Protein AF-D6BGK3-F1 (afdb_monomer)

Sequence (205 aa):
RFFWELRVYYIFAFFIIAVYLYILFSSGVYFINVKNFEINGEFLKNLINKSLFEYKIGYLLTYVLYELMNITLKFNQYPFYYFYYFSVGLEVFLILLMIFTPMRRSIKKSNARRKKERQRAKIEAELMEQIKIKEDLERKEALKIQKHKKMEEDAIKKKADNFEKMKKNKRASRRKNKEKPSEEELQNMMGKVTLQKTVTISKED

Organism: NCBI:txid556264

Radius of gyration: 59.84 Å; Cα contacts (8 Å, |Δi|>4): 64; chains: 1; bounding box: 124×40×150 Å

InterPro domains:
  IPR045723 Protein of unknown function DUF6077 [PF19554] (10-122)

Solvent-accessible surface area (backbone atoms only — not comparable to full-atom values): 11756 Å² total; per-residue (Å²): 111,69,75,59,56,55,50,53,51,50,52,51,51,44,52,53,51,50,52,52,52,49,54,41,41,77,70,71,50,41,91,88,51,29,81,78,53,78,91,45,77,66,55,52,54,49,49,49,48,41,34,48,69,73,66,53,66,38,70,68,57,38,50,52,54,48,50,63,57,45,49,30,70,76,64,70,77,50,62,58,40,57,57,52,53,47,52,56,50,48,48,56,50,49,52,49,58,65,51,47,57,60,50,55,53,51,53,54,52,50,54,53,49,55,54,52,52,54,51,50,53,50,51,51,51,56,50,51,51,52,49,51,55,50,53,54,48,53,52,51,50,52,51,51,54,51,53,50,52,50,53,50,51,52,52,49,49,53,52,51,51,51,50,51,52,51,52,50,51,56,52,50,54,57,51,64,75,65,60,78,83,53,78,73,57,55,53,60,55,63,77,65,69,76,83,78,82,82,81,83,85,84,78,87,136

Mean predicted aligned error: 16.9 Å

pLDDT: mean 79.41, std 14.9, range [38.5, 94.06]

Structure (mmCIF, N/CA/C/O backbone):
data_AF-D6BGK3-F1
#
_entry.id   AF-D6BGK3-F1
#
loop_
_atom_site.group_PDB
_atom_site.id
_atom_site.type_symbol
_atom_site.label_atom_id
_atom_site.label_alt_id
_atom_site.label_comp_id
_atom_site.label_asym_id
_atom_site.label_entity_id
_atom_site.label_seq_id
_atom_site.pdbx_PDB_ins_code
_atom_site.Cartn_x
_atom_site.Cartn_y
_atom_site.Cartn_z
_atom_site.occupancy
_atom_site.B_iso_or_equiv
_atom_site.auth_seq_id
_atom_site.auth_comp_id
_atom_site.auth_asym_id
_atom_site.auth_atom_id
_atom_site.pdbx_PDB_model_num
ATOM 1 N N . ARG A 1 1 ? 6.315 -18.359 -0.254 1.00 53.94 1 ARG A N 1
ATOM 2 C CA . ARG A 1 1 ? 5.106 -18.726 0.517 1.00 53.94 1 ARG A CA 1
ATOM 3 C C . ARG A 1 1 ? 4.828 -17.698 1.616 1.00 53.94 1 ARG A C 1
ATOM 5 O O . ARG A 1 1 ? 3.880 -16.944 1.466 1.00 53.94 1 ARG A O 1
ATOM 12 N N . PHE A 1 2 ? 5.766 -17.508 2.550 1.00 57.91 2 PHE A N 1
ATOM 13 C CA . PHE A 1 2 ? 5.686 -16.559 3.676 1.00 57.91 2 PHE A CA 1
ATOM 14 C C . PHE A 1 2 ? 5.203 -15.129 3.337 1.00 57.91 2 PHE A C 1
ATOM 16 O O . PHE A 1 2 ? 4.315 -14.594 3.987 1.00 57.91 2 PHE A O 1
ATOM 23 N N . PHE A 1 3 ? 5.712 -14.512 2.261 1.00 59.44 3 PHE A N 1
ATOM 24 C CA . PHE A 1 3 ? 5.296 -13.155 1.855 1.00 59.44 3 PHE A CA 1
ATOM 25 C C . PHE A 1 3 ? 3.833 -13.032 1.394 1.00 59.44 3 PHE A C 1
ATOM 27 O O . PHE A 1 3 ? 3.293 -11.929 1.406 1.00 59.44 3 PHE A O 1
ATOM 34 N N . TRP A 1 4 ? 3.219 -14.117 0.918 1.00 61.66 4 TRP A N 1
ATOM 35 C CA . TRP A 1 4 ? 1.812 -14.115 0.503 1.00 61.66 4 TRP A CA 1
ATOM 36 C C . TRP A 1 4 ? 0.892 -14.278 1.710 1.00 61.66 4 TRP A C 1
ATOM 38 O O . TRP A 1 4 ? -0.079 -13.542 1.825 1.00 61.66 4 TRP A O 1
ATOM 48 N N . GLU A 1 5 ? 1.258 -15.160 2.639 1.00 72.00 5 GLU A N 1
ATOM 49 C CA . GLU A 1 5 ? 0.553 -15.353 3.911 1.00 72.00 5 GLU A CA 1
ATOM 50 C C . GLU A 1 5 ? 0.533 -14.051 4.728 1.00 72.00 5 GLU A C 1
ATOM 52 O O . GLU A 1 5 ? -0.535 -13.605 5.133 1.00 72.00 5 GLU A O 1
ATOM 57 N N . LEU A 1 6 ? 1.673 -13.353 4.842 1.00 75.81 6 LEU A N 1
ATOM 58 C CA . LEU A 1 6 ? 1.767 -12.059 5.537 1.00 75.81 6 LEU A CA 1
ATOM 59 C C . LEU A 1 6 ? 0.775 -11.008 5.005 1.00 75.81 6 LEU A C 1
ATOM 61 O O . LEU A 1 6 ? 0.194 -10.250 5.773 1.00 75.81 6 LEU A O 1
ATOM 65 N N . ARG A 1 7 ? 0.562 -10.969 3.682 1.00 77.75 7 ARG A N 1
ATOM 66 C CA . ARG A 1 7 ? -0.380 -10.027 3.057 1.00 77.75 7 ARG A CA 1
ATOM 67 C C . ARG A 1 7 ? -1.820 -10.339 3.414 1.00 77.75 7 ARG A C 1
ATOM 69 O O . ARG A 1 7 ? -2.57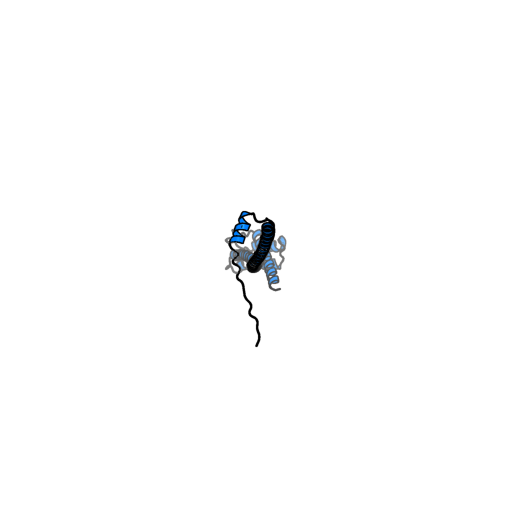8 -9.412 3.667 1.00 77.75 7 ARG A O 1
ATOM 76 N N . VAL A 1 8 ? -2.180 -11.620 3.435 1.00 83.94 8 VAL A N 1
ATOM 77 C CA . VAL A 1 8 ? -3.523 -12.049 3.831 1.00 83.94 8 VAL A CA 1
ATOM 78 C C . VAL A 1 8 ? -3.790 -11.632 5.275 1.00 83.94 8 VAL A C 1
ATOM 80 O O . VAL A 1 8 ? -4.843 -11.064 5.541 1.00 83.94 8 VAL A O 1
ATOM 83 N N . TYR A 1 9 ? -2.814 -11.792 6.175 1.00 87.62 9 TYR A N 1
ATOM 84 C CA . TYR A 1 9 ? -2.946 -11.328 7.558 1.00 87.62 9 TYR A CA 1
ATOM 85 C C . TYR A 1 9 ? -3.104 -9.807 7.667 1.00 87.62 9 TYR A C 1
ATOM 87 O O . TYR A 1 9 ? -3.956 -9.352 8.422 1.00 87.62 9 TYR A O 1
ATOM 95 N N . TYR A 1 10 ? -2.352 -9.011 6.899 1.00 86.94 10 TYR A N 1
ATOM 96 C CA . TYR A 1 10 ? -2.522 -7.550 6.900 1.00 86.94 10 TYR A CA 1
ATOM 97 C C . TYR A 1 10 ? -3.884 -7.110 6.372 1.00 86.94 10 TYR A C 1
ATOM 99 O O . TYR A 1 10 ? -4.482 -6.195 6.928 1.00 86.94 10 TYR A O 1
ATOM 107 N N . ILE A 1 11 ? -4.380 -7.761 5.318 1.00 89.00 11 ILE A N 1
ATOM 108 C CA . ILE A 1 11 ? -5.712 -7.500 4.763 1.00 89.00 11 ILE A CA 1
ATOM 109 C C . ILE A 1 11 ? -6.785 -7.868 5.789 1.00 89.00 11 ILE A C 1
ATOM 111 O O . ILE A 1 11 ? -7.703 -7.093 6.031 1.00 89.00 11 ILE A O 1
ATOM 115 N N . PHE A 1 12 ? -6.647 -9.024 6.433 1.00 90.94 12 PHE A N 1
ATOM 116 C CA . PHE A 1 12 ? -7.583 -9.474 7.454 1.00 90.94 12 PHE A CA 1
ATOM 117 C C . PHE A 1 12 ? -7.601 -8.540 8.673 1.00 90.94 12 PHE A C 1
ATOM 119 O O . PHE A 1 12 ? -8.669 -8.123 9.113 1.00 90.94 12 PHE A O 1
ATOM 126 N N . ALA A 1 13 ? -6.426 -8.141 9.169 1.00 91.31 13 ALA A N 1
ATOM 127 C CA . ALA A 1 13 ? -6.300 -7.176 10.259 1.00 91.31 13 ALA A CA 1
ATOM 128 C C . ALA A 1 13 ? -6.895 -5.810 9.887 1.00 91.31 13 ALA A C 1
ATOM 130 O O . ALA A 1 13 ? -7.603 -5.218 10.696 1.00 91.31 13 ALA A O 1
ATOM 131 N N . PHE A 1 14 ? -6.663 -5.342 8.656 1.00 93.94 14 PHE A N 1
ATOM 132 C CA . PHE A 1 14 ? -7.257 -4.111 8.139 1.00 93.94 14 PHE A CA 1
ATOM 133 C C . PHE A 1 14 ? -8.787 -4.159 8.197 1.00 93.94 14 PHE A C 1
ATOM 135 O O . PHE A 1 14 ? -9.400 -3.253 8.750 1.00 93.94 14 PHE A O 1
ATOM 142 N N . PHE A 1 15 ? -9.406 -5.244 7.720 1.00 93.56 15 PHE A N 1
ATOM 143 C CA . PHE A 1 15 ? -10.862 -5.388 7.779 1.00 93.56 15 PHE A CA 1
ATOM 144 C C . PHE A 1 15 ? -11.405 -5.455 9.208 1.00 93.56 15 PHE A C 1
ATOM 146 O O . PHE A 1 15 ? -12.436 -4.847 9.482 1.00 93.56 15 PHE A O 1
ATOM 153 N N . ILE A 1 16 ? -10.729 -6.152 10.126 1.00 92.75 16 ILE A N 1
ATOM 154 C CA . ILE A 1 16 ? -11.162 -6.201 11.532 1.00 92.75 16 ILE A CA 1
ATOM 155 C C . ILE A 1 16 ? -11.163 -4.799 12.146 1.00 92.75 16 ILE A C 1
ATOM 157 O O . ILE A 1 16 ? -12.143 -4.405 12.775 1.00 92.75 16 ILE A O 1
ATOM 161 N N . ILE A 1 17 ? -10.084 -4.040 11.949 1.00 93.31 17 ILE A N 1
ATOM 162 C CA . ILE A 1 17 ? -9.962 -2.690 12.510 1.00 93.31 17 ILE A CA 1
ATOM 163 C C . ILE A 1 17 ? -10.998 -1.756 11.881 1.00 93.31 17 ILE A C 1
ATOM 165 O O . ILE A 1 17 ? -11.657 -1.022 12.615 1.00 93.31 17 ILE A O 1
ATOM 169 N N . ALA A 1 18 ? -11.218 -1.851 10.568 1.00 93.94 18 ALA A N 1
ATOM 170 C CA . ALA A 1 18 ? -12.241 -1.080 9.864 1.00 93.94 18 ALA A CA 1
ATOM 171 C C . ALA A 1 18 ? -13.641 -1.334 10.425 1.00 93.94 18 ALA A C 1
ATOM 173 O O . ALA A 1 18 ? -14.396 -0.398 10.683 1.00 93.94 18 ALA A O 1
ATOM 174 N N . VAL A 1 19 ? -13.977 -2.603 10.673 1.00 94.06 19 VAL A N 1
ATOM 175 C CA . VAL A 1 19 ? -15.254 -2.980 11.287 1.00 94.06 19 VAL A CA 1
ATOM 176 C C . VAL A 1 19 ? -15.369 -2.404 12.697 1.00 94.06 19 VAL A C 1
ATOM 178 O O . VAL A 1 19 ? -16.407 -1.844 13.041 1.00 94.06 19 VAL A O 1
ATOM 181 N N . TYR A 1 20 ? -14.314 -2.473 13.510 1.00 92.88 20 TYR A N 1
ATOM 182 C CA . TYR A 1 20 ? -14.334 -1.891 14.855 1.00 92.88 20 TYR A CA 1
ATOM 183 C C . TYR A 1 20 ? -14.523 -0.373 14.828 1.00 92.88 20 TYR A C 1
ATOM 185 O O . TYR A 1 20 ? -15.375 0.148 15.547 1.00 92.88 20 TYR A O 1
ATOM 193 N N . LEU A 1 21 ? -13.785 0.335 13.972 1.00 93.31 21 LEU A N 1
ATOM 194 C CA . LEU A 1 21 ? -13.924 1.780 13.802 1.00 93.31 21 LEU A CA 1
ATOM 195 C C . LEU A 1 21 ? -15.323 2.158 13.309 1.00 93.31 21 LEU A C 1
ATOM 197 O O . LEU A 1 21 ? -15.906 3.120 13.806 1.00 93.31 21 LEU A O 1
ATOM 201 N N . TYR A 1 22 ? -15.898 1.377 12.396 1.00 93.56 22 TYR A N 1
ATOM 202 C CA . TYR A 1 22 ? -17.252 1.596 11.898 1.00 93.56 22 TYR A CA 1
ATOM 203 C C . TYR A 1 22 ? -18.320 1.424 12.988 1.00 93.56 22 TYR A C 1
ATOM 205 O O . TYR A 1 22 ? -19.224 2.251 13.110 1.00 93.56 22 TYR A O 1
ATOM 213 N N . ILE A 1 23 ? -18.194 0.398 13.835 1.00 92.44 23 ILE A N 1
ATOM 214 C CA . ILE A 1 23 ? -19.106 0.183 14.968 1.00 92.44 23 ILE A CA 1
ATOM 215 C C . ILE A 1 23 ? -19.000 1.336 15.973 1.00 92.44 23 ILE A C 1
ATOM 217 O O . ILE A 1 23 ? -20.022 1.827 16.462 1.00 92.44 23 ILE A O 1
ATOM 221 N N . LEU A 1 24 ? -17.782 1.800 16.264 1.00 91.25 24 LEU A N 1
ATOM 222 C CA . LEU A 1 24 ? -17.556 2.952 17.139 1.00 91.25 24 LEU A CA 1
ATOM 223 C C . LEU A 1 24 ? -18.185 4.222 16.553 1.00 91.25 24 LEU A C 1
ATOM 225 O O . LEU A 1 24 ? -18.911 4.925 17.257 1.00 91.25 24 LEU A O 1
ATOM 229 N N . PHE A 1 25 ? -18.003 4.458 15.254 1.00 91.12 25 PHE A N 1
ATOM 230 C CA . PHE A 1 25 ? -18.621 5.569 14.533 1.00 91.12 25 PHE A CA 1
ATOM 231 C C . PHE A 1 25 ? -20.155 5.524 14.601 1.00 91.12 25 PHE A C 1
ATOM 233 O O . PHE A 1 25 ? -20.786 6.509 14.978 1.00 91.12 25 PHE A O 1
ATOM 240 N N . SER A 1 26 ? -20.768 4.362 14.345 1.00 88.88 26 SER A N 1
ATOM 241 C CA . SER A 1 26 ? -22.220 4.156 14.500 1.00 88.88 26 SER A CA 1
ATOM 242 C C . SER A 1 26 ? -22.706 4.347 15.942 1.00 88.88 26 SER A C 1
ATOM 244 O O . SER A 1 26 ? -23.877 4.641 16.192 1.00 88.88 26 SER A O 1
ATOM 246 N N . SER A 1 27 ? -21.821 4.179 16.921 1.00 87.00 27 SER A N 1
ATOM 247 C CA . SER A 1 27 ? -22.121 4.383 18.340 1.00 87.00 27 SER A CA 1
ATOM 248 C C . SER A 1 27 ? -21.921 5.838 18.787 1.00 87.00 27 SER A C 1
ATOM 250 O O . SER A 1 27 ? -22.022 6.124 19.976 1.00 87.00 27 SER A O 1
ATOM 252 N N . GLY A 1 28 ? -21.671 6.759 17.847 1.00 85.44 28 GLY A N 1
ATOM 253 C CA . GLY A 1 28 ? -21.530 8.193 18.105 1.00 85.44 28 GLY A CA 1
ATOM 254 C C . GLY A 1 28 ? -20.108 8.637 18.452 1.00 85.44 28 GLY A C 1
ATOM 255 O O . GLY A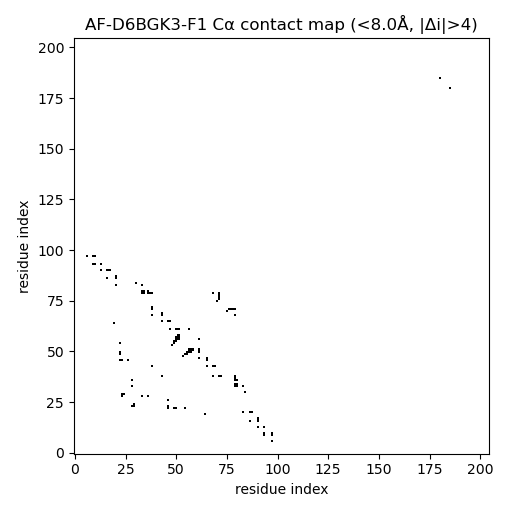 1 28 ? -19.908 9.785 18.850 1.00 85.44 28 GLY A O 1
ATOM 256 N N . VAL A 1 29 ? -19.112 7.759 18.298 1.00 87.94 29 VAL A N 1
ATOM 257 C CA . VAL A 1 29 ? -17.702 8.107 18.496 1.00 87.94 29 VAL A CA 1
ATOM 258 C C . VAL A 1 29 ? -17.140 8.674 17.198 1.00 87.94 29 VAL A C 1
ATOM 260 O O . VAL A 1 29 ? -16.850 7.949 16.249 1.00 87.94 29 VAL A O 1
ATOM 263 N N . TYR A 1 30 ? -16.951 9.990 17.170 1.00 86.50 30 TYR A N 1
ATOM 264 C CA . TYR A 1 30 ? -16.392 10.698 16.022 1.00 86.50 30 TYR A CA 1
ATOM 265 C C . TYR A 1 30 ? -14.972 11.169 16.301 1.00 86.50 30 TYR A C 1
ATOM 267 O O . TYR A 1 30 ? -14.659 11.573 17.417 1.00 86.50 30 TYR A O 1
ATOM 275 N N . PHE A 1 31 ? -14.147 11.245 15.256 1.00 84.00 31 PHE A N 1
ATOM 276 C CA . PHE A 1 31 ? -12.772 11.749 15.348 1.00 84.00 31 PHE A CA 1
ATOM 277 C C . PHE A 1 31 ? -12.676 13.133 16.020 1.00 84.00 31 PHE A C 1
ATOM 279 O O . PHE A 1 31 ? -11.741 13.392 16.765 1.00 84.00 31 PHE A O 1
ATOM 286 N N . ILE A 1 32 ? -13.662 14.007 15.799 1.00 84.38 32 ILE A N 1
ATOM 287 C CA . ILE A 1 32 ? -13.690 15.374 16.345 1.00 84.38 32 ILE A CA 1
ATOM 288 C C . ILE A 1 32 ? -14.019 15.377 17.848 1.00 84.38 32 ILE A C 1
ATOM 290 O O . ILE A 1 32 ? -13.467 16.170 18.606 1.00 84.38 32 ILE A O 1
ATOM 294 N N . ASN A 1 33 ? -14.886 14.460 18.287 1.00 83.94 33 ASN A N 1
ATOM 295 C CA . ASN A 1 33 ? -15.459 14.467 19.636 1.00 83.94 33 ASN A CA 1
ATOM 296 C C . ASN A 1 33 ? -14.848 13.404 20.562 1.00 83.94 33 ASN A C 1
ATOM 298 O O . ASN A 1 33 ? -15.102 13.430 21.762 1.00 83.94 33 ASN A O 1
ATOM 302 N N . VAL A 1 34 ? -14.015 12.496 20.040 1.00 85.62 34 VAL A N 1
ATOM 303 C CA . VAL A 1 34 ? -13.466 11.357 20.795 1.00 85.62 34 VAL A CA 1
ATOM 304 C C . VAL A 1 34 ? -12.627 11.780 22.002 1.00 85.62 34 VAL A C 1
ATOM 306 O O . VAL A 1 34 ? -12.585 11.072 23.001 1.00 85.62 34 VAL A O 1
ATOM 309 N N . LYS A 1 35 ? -11.988 12.956 21.951 1.00 84.25 35 LYS A N 1
ATOM 310 C CA . LYS A 1 35 ? -11.175 13.474 23.062 1.00 84.25 35 LYS A CA 1
ATOM 311 C C . LYS A 1 35 ? -12.003 13.769 24.316 1.00 84.25 35 LYS A C 1
ATOM 313 O O . LYS A 1 35 ? -11.496 13.603 25.419 1.00 84.25 35 LYS A O 1
ATOM 318 N N . ASN A 1 36 ? -13.254 14.181 24.129 1.00 83.00 36 ASN A N 1
ATOM 319 C CA . ASN A 1 36 ? -14.186 14.511 25.208 1.00 83.00 36 ASN A CA 1
ATOM 320 C C . ASN A 1 36 ? -15.169 13.361 25.477 1.00 83.00 36 ASN A C 1
ATOM 322 O O . ASN A 1 36 ? -16.125 13.533 26.225 1.00 83.00 36 ASN A O 1
ATOM 326 N N . PHE A 1 37 ? -14.984 12.217 24.813 1.00 82.44 37 PHE A N 1
ATOM 327 C CA . PHE A 1 37 ? -15.868 11.075 24.947 1.00 82.44 37 PHE A CA 1
ATOM 328 C C . PHE A 1 37 ? -15.455 10.241 26.157 1.00 82.44 37 PHE A C 1
ATOM 330 O O . PHE A 1 37 ? -14.358 9.677 26.191 1.00 82.44 37 PHE A O 1
ATOM 337 N N . GLU A 1 38 ? -16.353 10.135 27.128 1.00 80.31 38 GLU A N 1
ATOM 338 C CA . GLU A 1 38 ? -16.186 9.256 28.277 1.00 80.31 38 GLU A CA 1
ATOM 339 C C . GLU A 1 38 ? -16.861 7.913 28.004 1.00 80.31 38 GLU A C 1
ATOM 341 O O . GLU A 1 38 ? -18.027 7.835 27.610 1.00 80.31 38 GLU A O 1
ATOM 346 N N . ILE A 1 39 ? -16.107 6.831 28.196 1.00 82.56 39 ILE A N 1
ATOM 347 C CA . ILE A 1 39 ? -16.671 5.487 28.123 1.00 82.56 39 ILE A CA 1
ATOM 348 C C . ILE A 1 39 ? -17.490 5.264 29.390 1.00 82.56 39 ILE A C 1
ATOM 350 O O . ILE A 1 39 ? -16.965 5.337 30.494 1.00 82.56 39 ILE A O 1
ATOM 354 N N . ASN A 1 40 ? -18.760 4.906 29.214 1.00 85.19 40 ASN A N 1
ATOM 355 C CA . ASN A 1 40 ? -19.652 4.522 30.304 1.00 85.19 40 ASN A CA 1
ATOM 356 C C . ASN A 1 40 ? -20.020 3.035 30.211 1.00 85.19 40 ASN A C 1
ATOM 358 O O . ASN A 1 40 ? -20.010 2.435 29.134 1.00 85.19 40 ASN A O 1
ATOM 362 N N . GLY A 1 41 ? -20.420 2.430 31.333 1.00 84.56 41 GLY A N 1
ATOM 363 C CA . GLY A 1 41 ? -20.880 1.034 31.348 1.00 84.56 41 GLY A CA 1
ATOM 364 C C . GLY A 1 41 ? -22.096 0.786 30.443 1.00 84.56 41 GLY A C 1
ATOM 365 O O . GLY A 1 41 ? -22.222 -0.279 29.841 1.00 84.56 41 GLY A O 1
ATOM 366 N N . GLU A 1 42 ? -22.966 1.786 30.288 1.00 89.12 42 GLU A N 1
ATOM 367 C CA . GLU A 1 42 ? -24.095 1.749 29.352 1.00 89.12 42 GLU A CA 1
ATOM 368 C C . GLU A 1 42 ? -23.634 1.747 27.888 1.00 89.12 42 GLU A C 1
ATOM 370 O O . GLU A 1 42 ? -24.137 0.961 27.082 1.00 89.12 42 GLU A O 1
ATOM 375 N N . PHE A 1 43 ? -22.609 2.542 27.560 1.00 89.25 43 PHE A N 1
ATOM 376 C CA . PHE A 1 43 ? -22.000 2.537 26.231 1.00 89.25 43 PHE A CA 1
ATOM 377 C C . PHE A 1 43 ? -21.433 1.158 25.885 1.00 89.25 43 PHE A C 1
ATOM 379 O O . PHE A 1 43 ? -21.688 0.661 24.793 1.00 89.25 43 PHE A O 1
ATOM 386 N N . LEU A 1 44 ? -20.737 0.494 26.816 1.00 89.62 44 LEU A N 1
ATOM 387 C CA . LEU A 1 44 ? -20.207 -0.855 26.586 1.00 89.62 44 LEU A CA 1
ATOM 388 C C . LEU A 1 44 ? -21.307 -1.894 26.346 1.00 89.62 44 LEU A C 1
ATOM 390 O O . LEU A 1 44 ? -21.172 -2.727 25.451 1.00 89.62 44 LEU A O 1
ATOM 394 N N . LYS A 1 45 ? -22.413 -1.837 27.099 1.00 91.25 45 LYS A N 1
ATOM 395 C CA . LYS A 1 45 ? -23.571 -2.715 26.857 1.00 91.25 45 LYS A CA 1
ATOM 396 C C . LYS A 1 45 ? -24.163 -2.479 25.470 1.00 91.25 45 LYS A C 1
ATOM 398 O O . LYS A 1 45 ? -24.435 -3.438 24.750 1.00 91.25 45 LYS A O 1
ATOM 403 N N . ASN A 1 46 ? -24.318 -1.215 25.077 1.00 92.00 46 ASN A N 1
ATOM 404 C CA . ASN A 1 46 ? -24.814 -0.869 23.749 1.00 92.00 46 ASN A CA 1
ATOM 405 C C . ASN A 1 46 ? -23.846 -1.335 22.648 1.00 92.00 46 ASN A C 1
ATOM 407 O O . ASN A 1 46 ? -24.273 -1.907 21.651 1.00 92.00 46 ASN A O 1
ATOM 411 N N . LEU A 1 47 ? -22.537 -1.183 22.863 1.00 91.44 47 LEU A N 1
ATOM 412 C CA . LEU A 1 47 ? -21.495 -1.642 21.947 1.00 91.44 47 LEU A CA 1
ATOM 413 C C . LEU A 1 47 ? -21.555 -3.161 21.738 1.00 91.44 47 LEU A C 1
ATOM 415 O O . LEU A 1 47 ? -21.496 -3.620 20.598 1.00 91.44 47 LEU A O 1
ATOM 419 N N . ILE A 1 48 ? -21.715 -3.938 22.815 1.00 92.56 48 ILE A N 1
ATOM 420 C CA . ILE A 1 48 ? -21.901 -5.397 22.753 1.00 92.56 48 ILE A CA 1
ATOM 421 C C . ILE A 1 48 ? -23.173 -5.740 21.972 1.00 92.56 48 ILE A C 1
ATOM 423 O O . ILE A 1 48 ? -23.135 -6.590 21.086 1.00 92.56 48 ILE A O 1
ATOM 427 N N . ASN A 1 49 ? -24.288 -5.061 22.251 1.00 93.06 49 ASN A N 1
ATOM 428 C CA . ASN A 1 49 ? -25.550 -5.328 21.564 1.00 93.06 49 ASN A CA 1
ATOM 429 C C . ASN A 1 49 ? -25.450 -5.035 20.062 1.00 93.06 49 ASN A C 1
ATOM 431 O O . ASN A 1 49 ? -25.822 -5.876 19.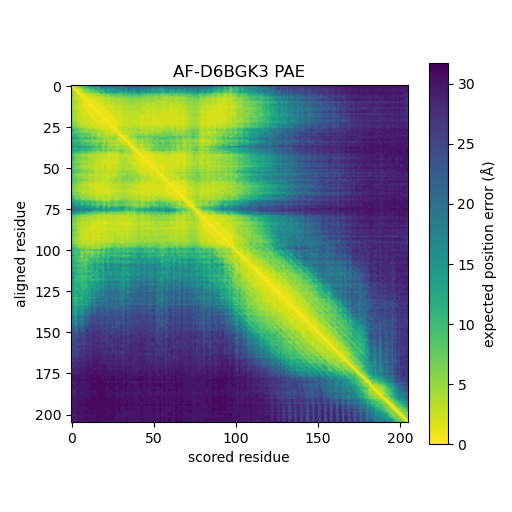243 1.00 93.06 49 ASN A O 1
ATOM 435 N N . LYS A 1 50 ? -24.891 -3.879 19.690 1.00 92.44 50 LYS A N 1
ATOM 436 C CA . LYS A 1 50 ? -24.670 -3.525 18.286 1.00 92.44 50 LYS A CA 1
ATOM 437 C C . LYS A 1 50 ? -23.735 -4.517 17.600 1.00 92.44 50 LYS A C 1
ATOM 439 O O . LYS A 1 50 ? -24.049 -5.031 16.533 1.00 92.44 50 LYS A O 1
ATOM 444 N N . SER A 1 51 ? -22.595 -4.834 18.202 1.00 91.81 51 SER A N 1
ATOM 445 C CA . SER A 1 51 ? -21.616 -5.742 17.589 1.00 91.81 51 SER A CA 1
ATOM 446 C C . SER A 1 51 ? -22.146 -7.172 17.404 1.00 91.81 51 SER A C 1
ATOM 448 O O . SER A 1 51 ? -21.985 -7.736 16.318 1.00 91.81 51 SER A O 1
ATOM 450 N N . LEU A 1 52 ? -22.827 -7.746 18.404 1.00 92.62 52 LEU A N 1
ATOM 451 C CA . LEU A 1 52 ? -23.369 -9.109 18.330 1.00 92.62 52 LEU A CA 1
ATOM 452 C C . LEU A 1 52 ? -24.636 -9.222 17.483 1.00 92.62 52 LEU A C 1
ATOM 454 O O . LEU A 1 52 ? -24.747 -10.162 16.698 1.00 92.62 52 LEU A O 1
ATOM 458 N N . PHE A 1 53 ? -25.596 -8.310 17.651 1.00 91.81 53 PHE A N 1
ATOM 459 C CA . PHE A 1 53 ? -26.935 -8.477 17.079 1.00 91.81 53 PHE A CA 1
ATOM 460 C C . PHE A 1 53 ? -27.145 -7.677 15.795 1.00 91.81 53 PHE A C 1
ATOM 462 O O . PHE A 1 53 ? -27.726 -8.205 14.845 1.00 91.81 53 PHE A O 1
ATOM 469 N N . GLU A 1 54 ? -26.660 -6.435 15.746 1.00 91.56 54 GLU A N 1
ATOM 470 C CA . GLU A 1 54 ? -26.828 -5.554 14.584 1.00 91.56 54 GLU A CA 1
ATOM 471 C C . GLU A 1 54 ? -25.798 -5.889 13.498 1.00 91.56 54 GLU A C 1
ATOM 473 O O . GLU A 1 54 ? -26.160 -6.258 12.382 1.00 91.56 54 GLU A O 1
ATOM 478 N N . TYR A 1 55 ? -24.512 -5.857 13.849 1.00 91.62 55 TYR A N 1
ATOM 479 C CA . TYR A 1 55 ? -23.406 -6.083 12.915 1.00 91.62 55 TYR A CA 1
ATOM 480 C C . TYR A 1 55 ? -22.974 -7.545 12.795 1.00 91.62 55 TYR A C 1
ATOM 482 O O . TYR A 1 55 ? -22.251 -7.889 11.862 1.00 91.62 55 TYR A O 1
ATOM 490 N N . LYS A 1 56 ? -23.417 -8.411 13.716 1.00 92.25 56 LYS A N 1
ATOM 491 C CA . LYS A 1 56 ? -23.190 -9.867 13.697 1.00 92.25 56 LYS A CA 1
ATOM 492 C C . LYS A 1 56 ? -21.727 -10.261 13.471 1.00 92.25 56 LYS A C 1
ATOM 494 O O . LYS A 1 56 ? -21.440 -11.251 12.801 1.00 92.25 56 LYS A O 1
ATOM 499 N N . ILE A 1 57 ? -20.792 -9.522 14.072 1.00 90.62 57 ILE A N 1
ATOM 500 C CA . ILE A 1 57 ? -19.347 -9.775 13.910 1.00 90.62 57 ILE A CA 1
ATOM 501 C C . ILE A 1 57 ? -18.887 -11.058 14.623 1.00 90.62 57 ILE A C 1
ATOM 503 O O . ILE A 1 57 ? -17.770 -11.524 14.421 1.00 90.62 57 ILE A O 1
ATOM 507 N N . GLY A 1 58 ? -19.748 -11.637 15.463 1.00 92.75 58 GLY A N 1
ATOM 508 C CA . GLY A 1 58 ? -19.491 -12.860 16.215 1.00 92.75 58 GLY A CA 1
ATOM 509 C C . GLY A 1 58 ? -18.940 -12.609 17.619 1.00 92.75 58 GLY A C 1
ATOM 510 O O . GLY A 1 58 ? -18.445 -11.529 17.949 1.00 92.75 58 GLY A O 1
ATOM 511 N N . TYR A 1 59 ? -19.030 -13.639 18.463 1.00 92.44 59 TYR A N 1
ATOM 512 C CA . TYR A 1 59 ? -18.686 -13.557 19.886 1.00 92.44 59 TYR A CA 1
ATOM 513 C C . TYR A 1 59 ? -17.222 -13.208 20.141 1.00 92.44 59 TYR A C 1
ATOM 515 O O . TYR A 1 59 ? -16.942 -12.349 20.971 1.00 92.44 59 TYR A O 1
ATOM 523 N N . LEU A 1 60 ? -16.290 -13.835 19.416 1.00 92.31 60 LEU A N 1
ATOM 524 C CA . LEU A 1 60 ? -14.860 -13.626 19.641 1.00 92.31 60 LEU A CA 1
ATOM 525 C C . LEU A 1 60 ? -14.444 -12.182 19.333 1.00 92.31 60 LEU A C 1
ATOM 527 O O . LEU A 1 60 ? -13.815 -11.534 20.163 1.00 92.31 60 LEU A O 1
ATOM 531 N N . LEU A 1 61 ? -14.829 -11.666 18.162 1.00 92.12 61 LEU A N 1
ATOM 532 C CA . LEU A 1 61 ? -14.512 -10.294 17.760 1.00 92.12 61 LEU A CA 1
ATOM 533 C C . LEU A 1 61 ? -15.205 -9.276 18.673 1.00 92.12 61 LEU A C 1
ATOM 535 O O . LEU A 1 61 ? -14.590 -8.298 19.089 1.00 92.12 61 LEU A O 1
ATOM 539 N N . THR A 1 62 ? -16.445 -9.546 19.081 1.00 93.19 62 THR A N 1
ATOM 540 C CA . THR A 1 62 ? -17.140 -8.696 20.057 1.00 93.19 62 THR A CA 1
ATOM 541 C C . THR A 1 62 ? -16.424 -8.667 21.405 1.00 93.19 62 THR A C 1
ATOM 543 O O . THR A 1 62 ? -16.250 -7.597 21.982 1.00 93.19 62 THR A O 1
ATOM 546 N N . TYR A 1 63 ? -15.975 -9.819 21.907 1.00 92.88 63 TYR A N 1
ATOM 547 C CA . TYR A 1 63 ? -15.263 -9.902 23.180 1.00 92.88 63 TYR A CA 1
ATOM 548 C C . TYR A 1 63 ? -13.924 -9.158 23.136 1.00 92.88 63 TYR A C 1
ATOM 550 O O . TYR A 1 63 ? -13.609 -8.400 24.052 1.00 92.88 63 TYR A O 1
ATOM 558 N N . VAL A 1 64 ? -13.169 -9.314 22.044 1.00 91.44 64 VAL A N 1
ATOM 559 C CA . VAL A 1 64 ? -11.924 -8.567 21.827 1.00 91.44 64 VAL A CA 1
ATOM 560 C C . VAL A 1 64 ? -12.201 -7.065 21.798 1.00 91.44 64 VAL A C 1
ATOM 562 O O . VAL A 1 64 ? -11.519 -6.313 22.489 1.00 91.44 64 VAL A O 1
ATOM 565 N N . LEU A 1 65 ? -13.216 -6.621 21.051 1.00 90.75 65 LEU A N 1
ATOM 566 C CA . LEU A 1 65 ? -13.613 -5.213 21.011 1.00 90.75 65 LEU A CA 1
ATOM 567 C C . LEU A 1 65 ? -13.993 -4.693 22.406 1.00 90.75 65 LEU A C 1
ATOM 569 O O . LEU A 1 65 ? -13.541 -3.623 22.803 1.00 90.75 65 LEU A O 1
ATOM 573 N N . TYR A 1 66 ? -14.775 -5.460 23.167 1.00 91.19 66 TYR A N 1
ATOM 574 C CA . TYR A 1 66 ? -15.167 -5.110 24.529 1.00 91.19 66 TYR A CA 1
ATOM 575 C C . TYR A 1 66 ? -13.963 -4.964 25.465 1.00 91.19 66 TYR A C 1
ATOM 577 O O . TYR A 1 66 ? -13.859 -3.942 26.137 1.00 91.19 66 TYR A O 1
ATOM 585 N N . GLU A 1 67 ? -13.041 -5.932 25.505 1.00 88.88 67 GLU A N 1
ATOM 586 C CA . GLU A 1 67 ? -11.862 -5.838 26.378 1.00 88.88 67 GLU A CA 1
ATOM 587 C C . GLU A 1 67 ? -10.971 -4.654 26.000 1.00 88.88 67 GLU A C 1
ATOM 589 O O . GLU A 1 67 ? -10.495 -3.948 26.886 1.00 88.88 67 GLU A O 1
ATOM 594 N N . LEU A 1 68 ? -10.809 -4.362 24.704 1.00 86.31 68 LEU A N 1
ATOM 595 C CA . LEU A 1 68 ? -10.057 -3.187 24.251 1.00 86.31 68 LEU A CA 1
ATOM 596 C C . LEU A 1 68 ? -10.643 -1.879 24.802 1.00 86.31 68 LEU A C 1
ATOM 598 O O . LEU A 1 68 ? -9.890 -1.014 25.242 1.00 86.31 68 LEU A O 1
ATOM 602 N N . MET A 1 69 ? -11.972 -1.753 24.839 1.00 85.31 69 MET A N 1
ATOM 603 C CA . MET A 1 69 ? -12.650 -0.586 25.420 1.00 85.31 69 MET A CA 1
ATOM 604 C C . MET A 1 69 ? -12.617 -0.592 26.953 1.00 85.31 69 MET A C 1
ATOM 606 O O . MET A 1 69 ? -12.478 0.448 27.594 1.00 85.31 69 MET A O 1
ATOM 610 N N . ASN A 1 70 ? -12.742 -1.771 27.560 1.00 85.19 70 ASN A N 1
ATOM 611 C CA . ASN A 1 70 ? -12.789 -1.945 29.006 1.00 85.19 70 ASN A CA 1
ATOM 612 C C . ASN A 1 70 ? -11.424 -1.699 29.670 1.00 85.19 70 ASN A C 1
ATOM 614 O O . ASN A 1 70 ? -11.366 -1.287 30.826 1.00 85.19 70 ASN A O 1
ATOM 618 N N . ILE A 1 71 ? -10.316 -1.898 28.948 1.00 80.25 71 ILE A N 1
ATOM 619 C CA . ILE A 1 71 ? -8.966 -1.542 29.412 1.00 80.25 71 ILE A CA 1
ATOM 620 C C . ILE A 1 71 ? -8.887 -0.055 29.775 1.00 80.25 71 ILE A C 1
ATOM 622 O O . ILE A 1 71 ? -8.304 0.288 30.804 1.00 80.25 71 ILE A O 1
ATOM 626 N N . THR A 1 72 ? -9.517 0.823 28.990 1.00 75.19 72 THR A N 1
ATOM 627 C CA . THR A 1 72 ? -9.587 2.258 29.298 1.00 75.19 72 THR A CA 1
ATOM 628 C C . THR A 1 72 ? -10.238 2.500 30.663 1.00 75.19 72 THR A C 1
ATOM 630 O O . THR A 1 72 ? -9.708 3.270 31.460 1.00 75.19 72 THR A O 1
ATOM 633 N N . LEU A 1 73 ? -11.332 1.792 30.969 1.00 74.44 73 LEU A N 1
ATOM 634 C CA . LEU A 1 73 ? -12.026 1.899 32.257 1.00 74.44 73 LEU A CA 1
ATOM 635 C C . LEU A 1 73 ? -11.217 1.316 33.417 1.00 74.44 73 LEU A C 1
ATOM 637 O O . LEU A 1 73 ? -11.140 1.922 34.480 1.00 74.44 73 LEU A O 1
ATOM 641 N N . LYS A 1 74 ? -10.622 0.133 33.223 1.00 74.69 74 LYS A N 1
ATOM 642 C CA . LYS A 1 74 ? -9.900 -0.594 34.278 1.00 74.69 74 LYS A CA 1
ATOM 643 C C . LYS A 1 74 ? -8.634 0.124 34.723 1.00 74.69 74 LYS A C 1
ATOM 645 O O . LYS A 1 74 ? -8.312 0.100 35.906 1.00 74.69 74 LYS A O 1
ATOM 650 N N . PHE A 1 75 ? -7.897 0.711 33.784 1.00 67.88 75 PHE A N 1
ATOM 651 C CA . PHE A 1 75 ? -6.575 1.253 34.083 1.00 67.88 75 PHE A CA 1
ATOM 652 C C . PHE A 1 75 ? -6.569 2.766 34.284 1.00 67.88 75 PHE A C 1
ATOM 654 O O . PHE A 1 75 ? -5.616 3.249 34.885 1.00 67.88 75 PHE A O 1
ATOM 661 N N . ASN A 1 76 ? -7.585 3.503 33.809 1.00 65.62 76 ASN A N 1
ATOM 662 C CA . ASN A 1 76 ? -7.788 4.966 33.910 1.00 65.62 76 ASN A CA 1
ATOM 663 C C . ASN A 1 76 ? -6.585 5.869 33.517 1.00 65.62 76 ASN A C 1
ATOM 665 O O . ASN A 1 76 ? -6.690 7.089 33.491 1.00 65.62 76 ASN A O 1
ATOM 669 N N . GLN A 1 77 ? -5.433 5.280 33.186 1.00 68.44 77 GLN A N 1
ATOM 670 C CA . GLN A 1 77 ? -4.185 5.923 32.779 1.00 68.44 77 GLN A CA 1
ATOM 671 C C . GLN A 1 77 ? -4.140 6.185 31.274 1.00 68.44 77 GLN A C 1
ATOM 673 O O . GLN A 1 77 ? -3.396 7.051 30.821 1.00 68.44 77 GLN A O 1
ATOM 678 N N . TYR A 1 78 ? -4.926 5.438 30.495 1.00 72.88 78 TYR A N 1
ATOM 679 C CA . TYR A 1 78 ? -4.949 5.526 29.040 1.00 72.88 78 TYR A CA 1
ATOM 680 C C . TYR A 1 78 ? -6.314 6.015 28.575 1.00 72.88 78 TYR A C 1
ATOM 682 O O . TYR A 1 78 ? -7.243 5.211 28.492 1.00 72.88 78 TYR A O 1
ATOM 690 N N . PRO A 1 79 ? -6.445 7.314 28.255 1.00 82.06 79 PRO A N 1
ATOM 691 C CA . PRO A 1 79 ? -7.652 7.855 27.660 1.00 82.06 79 PRO A CA 1
ATOM 692 C C . PRO A 1 79 ? -8.059 7.110 26.389 1.00 82.06 79 PRO A C 1
ATOM 694 O O . PRO A 1 79 ? -7.219 6.759 25.556 1.00 82.06 79 PRO A O 1
ATOM 697 N N . PHE A 1 80 ? -9.366 6.937 26.203 1.00 84.75 80 PHE A N 1
ATOM 698 C CA . PHE A 1 80 ? -9.928 6.185 25.081 1.00 84.75 80 PHE A CA 1
ATOM 699 C C . PHE A 1 80 ? -9.475 6.725 23.717 1.00 84.75 80 PHE A C 1
ATOM 701 O O . PHE A 1 80 ? -9.179 5.964 22.793 1.00 84.75 80 PHE A O 1
ATOM 708 N N . TYR A 1 81 ? -9.350 8.047 23.595 1.00 87.06 81 TYR A N 1
ATOM 709 C CA . TYR A 1 81 ? -8.969 8.681 22.338 1.00 87.06 81 TYR A CA 1
ATOM 710 C C . TYR A 1 81 ? -7.582 8.263 21.829 1.00 87.06 81 TYR A C 1
ATOM 712 O O . TYR A 1 81 ? -7.366 8.272 20.618 1.00 87.06 81 TYR A O 1
ATOM 720 N N . TYR A 1 82 ? -6.656 7.844 22.703 1.00 87.00 82 TYR A N 1
ATOM 721 C CA . TYR A 1 82 ? -5.372 7.293 22.261 1.00 87.00 82 TYR A CA 1
ATOM 722 C C . TYR A 1 82 ? -5.550 5.977 21.512 1.00 87.00 82 TYR 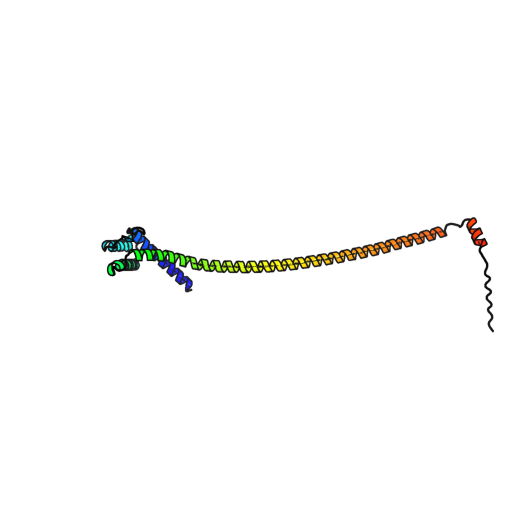A C 1
ATOM 724 O O . TYR A 1 82 ? -4.965 5.807 20.445 1.00 87.00 82 TYR A O 1
ATOM 732 N N . PHE A 1 83 ? -6.392 5.074 22.022 1.00 86.06 83 PHE A N 1
ATOM 733 C CA . PHE A 1 83 ? -6.712 3.824 21.334 1.00 86.06 83 PHE A CA 1
ATOM 734 C C . PHE A 1 83 ? -7.386 4.091 19.983 1.00 86.06 83 PHE A C 1
ATOM 736 O O . PHE A 1 83 ? -7.036 3.474 18.973 1.00 86.06 83 PHE A O 1
ATOM 743 N N . TYR A 1 84 ? -8.326 5.037 19.949 1.00 89.62 84 TYR A N 1
ATOM 744 C CA . TYR A 1 84 ? -9.035 5.395 18.725 1.00 89.62 84 TYR A CA 1
ATOM 745 C C . TYR A 1 84 ? -8.085 5.958 17.656 1.00 89.62 84 TYR A C 1
ATOM 747 O O . TYR A 1 84 ? -8.047 5.450 16.535 1.00 89.62 84 TYR A O 1
ATOM 755 N N . TYR A 1 85 ? -7.253 6.949 17.998 1.00 91.38 85 TYR A N 1
ATOM 756 C CA . TYR A 1 85 ? -6.272 7.505 17.060 1.00 91.38 85 TYR A CA 1
ATOM 757 C C . TYR A 1 85 ? -5.208 6.493 16.648 1.00 91.38 85 TYR A C 1
ATOM 759 O O . TYR A 1 85 ? -4.808 6.479 15.485 1.00 91.38 85 TYR A O 1
ATOM 767 N N . PHE A 1 86 ? -4.780 5.624 17.564 1.00 90.62 86 PHE A N 1
ATOM 768 C CA . PHE A 1 86 ? -3.883 4.525 17.232 1.00 90.62 86 PHE A CA 1
ATOM 769 C C . PHE A 1 86 ? -4.515 3.584 16.205 1.00 90.62 86 PHE A C 1
ATOM 771 O O . PHE A 1 86 ? -3.862 3.240 15.229 1.00 90.62 86 PHE A O 1
ATOM 778 N N . SER A 1 87 ? -5.789 3.225 16.374 1.00 91.31 87 SER A N 1
ATOM 779 C CA . SER A 1 87 ? -6.513 2.350 15.443 1.00 91.31 87 SER A CA 1
ATOM 780 C C . SER A 1 87 ? -6.622 2.970 14.046 1.00 91.31 87 SER A C 1
ATOM 782 O O . SER A 1 87 ? -6.301 2.311 13.058 1.00 91.31 87 SER A O 1
ATOM 784 N N . VAL A 1 88 ? -6.975 4.258 13.963 1.00 92.38 88 VAL A N 1
ATOM 785 C CA . VAL A 1 88 ? -7.006 5.013 12.695 1.00 92.38 88 VAL A CA 1
ATOM 786 C C . VAL A 1 88 ? -5.609 5.100 12.067 1.00 92.38 88 VAL A C 1
ATOM 788 O O . VAL A 1 88 ? -5.436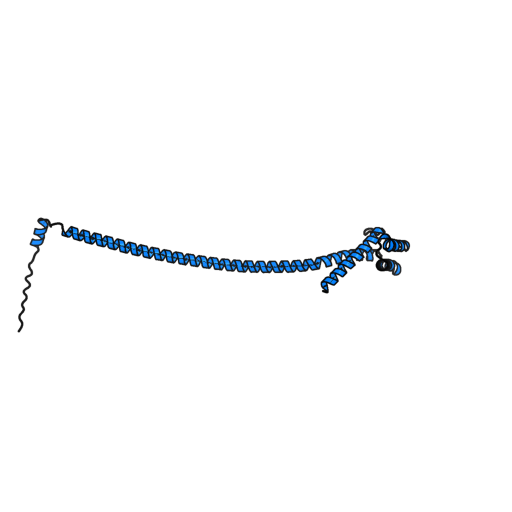 4.869 10.871 1.00 92.38 88 VAL A O 1
ATOM 791 N N . GLY A 1 89 ? -4.580 5.394 12.865 1.00 93.44 89 GLY A N 1
ATOM 792 C CA . GLY A 1 89 ? -3.196 5.433 12.393 1.00 93.44 89 GLY A CA 1
ATOM 793 C C . GLY A 1 89 ? -2.708 4.071 11.891 1.00 93.44 89 GLY A C 1
ATOM 794 O O . GLY A 1 89 ? -2.009 4.000 10.878 1.00 93.44 89 GLY A O 1
ATOM 795 N N . LEU A 1 90 ? -3.112 2.987 12.558 1.00 93.50 90 LEU A N 1
ATOM 796 C CA . LEU A 1 90 ? -2.765 1.622 12.182 1.00 93.50 90 LEU A CA 1
ATOM 797 C C . LEU A 1 90 ? -3.420 1.234 10.854 1.00 93.50 90 LEU A C 1
ATOM 799 O O . LEU A 1 90 ? -2.747 0.640 10.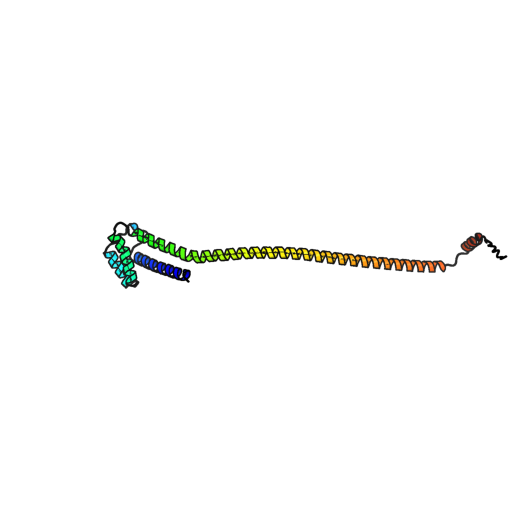016 1.00 93.50 90 LEU A O 1
ATOM 803 N N . GLU A 1 91 ? -4.673 1.622 10.609 1.00 92.81 91 GLU A N 1
ATOM 804 C CA . GLU A 1 91 ? -5.312 1.455 9.297 1.00 92.81 91 GLU A CA 1
ATOM 805 C C . GLU A 1 91 ? -4.504 2.107 8.174 1.00 92.81 91 GLU A C 1
ATOM 807 O O . GLU A 1 91 ? -4.164 1.451 7.185 1.00 92.81 91 GLU A O 1
ATOM 812 N N . VAL A 1 92 ? -4.150 3.385 8.340 1.00 92.94 92 VAL A N 1
ATOM 813 C CA . VAL A 1 92 ? -3.365 4.126 7.343 1.00 92.94 92 VAL A CA 1
ATOM 814 C C . VAL A 1 92 ? -2.009 3.453 7.124 1.00 92.94 92 VAL A C 1
ATOM 816 O O . VAL A 1 92 ? -1.565 3.277 5.986 1.00 92.94 92 VAL A O 1
ATOM 819 N N . PHE A 1 93 ? -1.359 3.014 8.201 1.00 91.88 93 PHE A N 1
ATOM 820 C CA . PHE A 1 93 ? -0.092 2.297 8.127 1.00 91.88 93 PHE A CA 1
ATOM 821 C C . PHE A 1 93 ? -0.213 0.956 7.382 1.00 91.88 93 PHE A C 1
ATOM 823 O O . PHE A 1 93 ? 0.636 0.637 6.544 1.00 91.88 93 PHE A O 1
ATOM 830 N N . LEU A 1 94 ? -1.280 0.186 7.615 1.00 90.81 94 LEU A N 1
ATOM 831 C CA . LEU A 1 94 ? -1.538 -1.065 6.897 1.00 90.81 94 LEU A CA 1
ATOM 832 C C . LEU A 1 94 ? -1.756 -0.825 5.399 1.00 90.81 94 LEU A C 1
ATOM 834 O O . LEU A 1 94 ? -1.204 -1.571 4.585 1.00 90.81 94 LEU A O 1
ATOM 838 N N . ILE A 1 95 ? -2.479 0.234 5.018 1.00 89.44 95 ILE A N 1
ATOM 839 C CA . ILE A 1 95 ? -2.646 0.629 3.610 1.00 89.44 95 ILE A CA 1
ATOM 840 C C . ILE A 1 95 ? -1.278 0.901 2.969 1.00 89.44 95 ILE A C 1
ATOM 842 O O . ILE A 1 95 ? -0.982 0.388 1.883 1.00 89.44 95 ILE A O 1
ATOM 846 N N . LEU A 1 96 ? -0.405 1.647 3.655 1.00 87.88 96 LEU A N 1
ATOM 847 C CA . LEU A 1 96 ? 0.953 1.907 3.173 1.00 87.88 96 LEU A CA 1
ATOM 848 C C . LEU A 1 96 ? 1.737 0.605 2.967 1.00 87.88 96 LEU A C 1
ATOM 850 O O . LEU A 1 96 ? 2.358 0.435 1.917 1.00 87.88 96 LEU A O 1
ATOM 854 N N . LEU A 1 97 ? 1.676 -0.347 3.903 1.00 85.25 97 LEU A N 1
ATOM 855 C CA . LEU A 1 97 ? 2.346 -1.646 3.759 1.00 85.25 97 LEU A CA 1
ATOM 856 C C . LEU A 1 97 ? 1.811 -2.463 2.571 1.00 85.25 97 LEU A C 1
ATOM 858 O O . LEU A 1 97 ? 2.597 -3.082 1.835 1.00 85.25 97 LEU A O 1
ATOM 862 N N . MET A 1 98 ? 0.493 -2.439 2.347 1.00 83.94 98 MET A N 1
ATOM 863 C CA . MET A 1 98 ? -0.135 -3.115 1.209 1.00 83.94 98 MET A CA 1
ATOM 864 C C . MET A 1 98 ? 0.332 -2.533 -0.130 1.00 83.94 98 MET A C 1
ATOM 866 O O . MET A 1 98 ? 0.641 -3.299 -1.045 1.00 83.94 98 MET A O 1
ATOM 870 N N . ILE A 1 99 ? 0.459 -1.206 -0.240 1.00 82.56 99 ILE A N 1
ATOM 871 C CA . ILE A 1 99 ? 0.870 -0.513 -1.474 1.00 82.56 99 ILE A CA 1
ATOM 872 C C . ILE A 1 99 ? 2.391 -0.570 -1.686 1.00 82.56 99 ILE A C 1
ATOM 874 O O . ILE A 1 99 ? 2.868 -0.740 -2.813 1.00 82.56 99 ILE A O 1
ATOM 878 N N . PHE A 1 100 ? 3.188 -0.477 -0.622 1.00 79.62 100 PHE A N 1
ATOM 879 C CA . PHE A 1 100 ? 4.642 -0.347 -0.727 1.00 79.62 100 PHE A CA 1
ATOM 880 C C . PHE A 1 100 ? 5.302 -1.571 -1.377 1.00 79.62 100 PHE A C 1
ATOM 882 O O . PHE A 1 100 ? 6.210 -1.441 -2.204 1.00 79.62 100 PHE A O 1
ATOM 889 N N . THR A 1 101 ? 4.839 -2.786 -1.063 1.00 74.12 101 THR A N 1
ATOM 890 C CA . THR A 1 101 ? 5.434 -4.007 -1.633 1.00 74.12 101 THR A CA 1
ATOM 891 C C . THR A 1 101 ? 5.265 -4.158 -3.155 1.00 74.12 101 THR A C 1
ATOM 893 O O . THR A 1 101 ? 6.278 -4.428 -3.818 1.00 74.12 101 THR A O 1
ATOM 896 N N . PRO A 1 102 ? 4.067 -4.017 -3.765 1.00 75.06 102 PRO A N 1
ATOM 897 C CA . PRO A 1 102 ? 3.934 -4.029 -5.222 1.00 75.06 102 PRO A CA 1
ATOM 898 C C . PRO A 1 102 ? 4.643 -2.834 -5.868 1.00 75.06 102 PRO A C 1
ATOM 900 O O . PRO A 1 102 ? 5.317 -3.014 -6.886 1.00 75.06 102 PRO A O 1
ATOM 903 N N . MET A 1 103 ? 4.588 -1.652 -5.247 1.00 73.31 103 MET A N 1
ATOM 904 C CA . MET A 1 103 ? 5.225 -0.444 -5.773 1.00 73.31 103 MET A CA 1
ATOM 905 C C . MET A 1 103 ? 6.752 -0.605 -5.866 1.00 73.31 103 MET A C 1
ATOM 907 O O . MET A 1 103 ? 7.336 -0.387 -6.929 1.00 73.31 103 MET A O 1
ATOM 911 N N . ARG A 1 104 ? 7.409 -1.128 -4.820 1.00 76.81 104 ARG A N 1
ATOM 912 C CA . ARG A 1 104 ? 8.861 -1.393 -4.820 1.00 76.81 104 ARG A CA 1
ATOM 913 C C . ARG A 1 104 ? 9.278 -2.394 -5.903 1.00 76.81 104 ARG A C 1
ATOM 915 O O . ARG A 1 104 ? 10.312 -2.214 -6.552 1.00 76.81 104 ARG A O 1
ATOM 922 N N . ARG A 1 105 ? 8.482 -3.448 -6.131 1.00 78.12 105 ARG A N 1
ATOM 923 C CA . ARG A 1 105 ? 8.740 -4.430 -7.204 1.00 78.12 105 ARG A CA 1
ATOM 924 C C . ARG A 1 105 ? 8.586 -3.809 -8.592 1.00 78.12 105 ARG A C 1
ATOM 926 O O . ARG A 1 105 ? 9.429 -4.057 -9.456 1.00 78.12 105 ARG A O 1
ATOM 933 N N . SER A 1 106 ? 7.554 -2.989 -8.783 1.00 77.88 106 SER A N 1
ATOM 934 C CA . SER A 1 106 ? 7.311 -2.262 -10.032 1.00 77.88 106 SER A CA 1
ATOM 935 C C . SER A 1 106 ? 8.480 -1.334 -10.375 1.00 77.88 106 SER A C 1
ATOM 937 O O . SER A 1 106 ? 9.033 -1.410 -11.475 1.00 77.88 106 SER A O 1
ATOM 939 N N . ILE A 1 107 ? 8.958 -0.557 -9.396 1.00 78.94 107 ILE A N 1
ATOM 940 C CA . ILE A 1 107 ? 10.101 0.352 -9.563 1.00 78.94 107 ILE A CA 1
ATOM 941 C C . ILE A 1 107 ? 11.366 -0.420 -9.966 1.00 78.94 107 ILE A C 1
ATOM 943 O O . ILE A 1 107 ? 12.038 -0.049 -10.930 1.00 78.94 107 ILE A O 1
ATOM 947 N N . LYS A 1 108 ? 11.677 -1.540 -9.293 1.00 82.94 108 LYS A N 1
ATOM 948 C CA . LYS A 1 108 ? 12.860 -2.356 -9.626 1.00 82.94 108 LYS A CA 1
ATOM 949 C C . LYS A 1 108 ? 12.785 -2.923 -11.049 1.00 82.94 108 LYS A C 1
ATOM 951 O O . LYS A 1 108 ? 13.781 -2.886 -11.772 1.00 82.94 108 LYS A O 1
ATOM 956 N N . LYS A 1 109 ? 11.613 -3.417 -11.469 1.00 84.31 109 LYS A N 1
ATOM 957 C CA . LYS A 1 109 ? 11.393 -3.947 -12.827 1.00 84.31 109 LYS A CA 1
ATOM 958 C C . LYS A 1 109 ? 11.521 -2.849 -13.886 1.00 84.31 109 LYS A C 1
ATOM 960 O O . LYS A 1 109 ? 12.175 -3.066 -14.904 1.00 84.31 109 LYS A O 1
ATOM 965 N N . SER A 1 110 ? 10.953 -1.673 -13.624 1.00 82.06 110 SER A N 1
ATOM 966 C CA . SER A 1 110 ? 11.044 -0.508 -14.510 1.00 82.06 110 SER A CA 1
ATOM 967 C C . SER A 1 110 ? 12.493 -0.046 -14.694 1.00 82.06 110 SER A C 1
ATOM 969 O O . SER A 1 110 ? 12.974 0.069 -15.822 1.00 82.06 110 SER A O 1
ATOM 971 N N . ASN A 1 111 ? 13.248 0.096 -13.601 1.00 83.00 111 ASN A N 1
ATOM 972 C CA . ASN A 1 111 ? 14.659 0.487 -13.662 1.00 83.00 111 ASN A CA 1
ATOM 973 C C . ASN A 1 111 ? 15.525 -0.548 -14.399 1.00 83.00 111 ASN A C 1
ATOM 975 O O . ASN A 1 111 ? 16.394 -0.177 -15.189 1.00 83.00 111 ASN A O 1
ATOM 979 N N . ALA A 1 112 ? 15.264 -1.846 -14.203 1.00 88.25 112 ALA A N 1
ATOM 980 C CA . ALA A 1 112 ? 15.954 -2.904 -14.939 1.00 88.25 112 ALA A CA 1
ATOM 981 C C . ALA A 1 112 ? 15.664 -2.849 -16.450 1.00 88.25 112 ALA A C 1
ATOM 983 O O . ALA A 1 112 ? 16.578 -3.031 -17.255 1.00 88.25 112 ALA A O 1
ATOM 984 N N . ARG A 1 113 ? 14.416 -2.561 -16.842 1.00 87.00 113 ARG A N 1
ATOM 985 C CA . ARG A 1 113 ? 14.023 -2.395 -18.248 1.00 87.00 113 ARG A CA 1
ATOM 986 C C . ARG A 1 113 ? 14.731 -1.200 -18.891 1.00 87.00 113 ARG A C 1
ATOM 988 O O . ARG A 1 113 ? 15.368 -1.376 -19.924 1.00 87.00 113 ARG A O 1
ATOM 995 N N . ARG A 1 114 ? 14.738 -0.043 -18.220 1.00 84.75 114 ARG A N 1
ATOM 996 C CA . ARG A 1 114 ? 15.448 1.165 -18.683 1.00 84.75 114 ARG A CA 1
ATOM 997 C C . ARG A 1 114 ? 16.946 0.923 -18.887 1.00 84.75 114 ARG A C 1
ATOM 999 O O . ARG A 1 114 ? 17.524 1.412 -19.853 1.00 84.75 114 ARG A O 1
ATOM 1006 N N . LYS A 1 115 ? 17.593 0.150 -18.004 1.00 88.69 115 LYS A N 1
ATOM 1007 C CA . LYS A 1 115 ? 19.016 -0.202 -18.161 1.00 88.69 115 LYS A CA 1
ATOM 1008 C C . LYS A 1 115 ? 19.255 -1.056 -19.412 1.00 88.69 115 LYS A C 1
ATOM 1010 O O . LYS A 1 115 ? 20.204 -0.789 -20.142 1.00 88.69 115 LYS A O 1
ATOM 1015 N N . LYS A 1 116 ? 18.385 -2.038 -19.676 1.00 90.56 116 LYS A N 1
ATOM 1016 C CA . LYS A 1 116 ? 18.461 -2.882 -20.880 1.00 90.56 116 LYS A CA 1
ATOM 1017 C C . LYS A 1 116 ? 18.203 -2.088 -22.161 1.00 90.56 116 LYS A C 1
ATOM 1019 O O . LYS A 1 116 ? 18.922 -2.283 -23.130 1.00 90.56 116 LYS A O 1
ATOM 1024 N N . GLU A 1 117 ? 17.232 -1.178 -22.162 1.00 88.00 117 GLU A N 1
ATOM 1025 C CA . GLU A 1 117 ? 16.947 -0.301 -23.309 1.00 88.00 117 GLU A CA 1
ATOM 1026 C C . GLU A 1 117 ? 18.142 0.603 -23.636 1.00 88.00 117 GLU A C 1
ATOM 1028 O O . GLU A 1 117 ? 18.554 0.673 -24.788 1.00 88.00 117 GLU A O 1
ATOM 1033 N N . ARG A 1 118 ? 18.790 1.197 -22.624 1.00 90.31 118 ARG A N 1
ATOM 1034 C CA . ARG A 1 118 ? 20.027 1.972 -22.829 1.00 90.31 118 ARG A CA 1
ATOM 1035 C C . ARG A 1 118 ? 21.168 1.131 -23.402 1.00 90.31 118 ARG A C 1
ATOM 1037 O O . ARG A 1 118 ? 21.931 1.633 -24.214 1.00 90.31 118 ARG A O 1
ATOM 1044 N N . GLN A 1 119 ? 21.313 -0.122 -22.971 1.00 91.19 119 GLN A N 1
ATOM 1045 C CA . GLN A 1 119 ? 22.327 -1.026 -23.526 1.00 91.19 119 GLN A CA 1
ATOM 1046 C C . GLN A 1 119 ? 22.024 -1.393 -24.982 1.00 91.19 119 GLN A C 1
ATOM 1048 O O . GLN A 1 119 ? 22.934 -1.377 -25.799 1.00 91.19 119 GLN A O 1
ATOM 1053 N N . ARG A 1 120 ? 20.756 -1.660 -25.317 1.00 89.56 120 ARG A N 1
ATOM 1054 C CA . ARG A 1 120 ? 20.333 -1.924 -26.701 1.00 89.56 120 ARG A CA 1
ATOM 1055 C C . ARG A 1 120 ? 20.587 -0.728 -27.607 1.00 89.56 120 ARG A C 1
ATOM 1057 O O . ARG A 1 120 ? 21.210 -0.903 -28.639 1.00 89.56 120 ARG A O 1
ATOM 1064 N N . ALA A 1 121 ? 20.221 0.475 -27.168 1.00 91.25 121 ALA A N 1
ATOM 1065 C CA . ALA A 1 121 ? 20.468 1.696 -27.931 1.00 91.25 121 ALA A CA 1
ATOM 1066 C C . ALA A 1 121 ? 21.966 1.943 -28.187 1.00 91.25 121 ALA A C 1
ATOM 1068 O O . ALA A 1 121 ? 22.334 2.403 -29.261 1.00 91.25 121 ALA A O 1
ATOM 1069 N N . LYS A 1 122 ? 22.844 1.610 -27.227 1.00 92.81 122 LYS A N 1
ATOM 1070 C CA . LYS A 1 122 ? 24.301 1.679 -27.432 1.00 92.81 122 LYS A CA 1
ATOM 1071 C C . LYS A 1 122 ? 24.781 0.682 -28.487 1.00 92.81 122 LYS A C 1
ATOM 1073 O O . LYS A 1 122 ? 25.512 1.074 -29.383 1.00 92.81 122 LYS A O 1
ATOM 1078 N N . ILE A 1 123 ? 24.328 -0.570 -28.403 1.00 92.00 123 ILE A N 1
ATOM 1079 C CA . ILE A 1 123 ? 24.684 -1.617 -29.372 1.00 92.00 123 ILE A CA 1
ATOM 1080 C C . ILE A 1 123 ? 24.162 -1.262 -30.771 1.00 92.00 123 ILE A C 1
ATOM 1082 O O . ILE A 1 123 ? 24.882 -1.410 -31.749 1.00 92.00 123 ILE A O 1
ATOM 1086 N N . GLU A 1 124 ? 22.930 -0.761 -30.880 1.00 91.38 124 GLU A N 1
ATOM 1087 C CA . GLU A 1 124 ? 22.347 -0.317 -32.152 1.00 91.38 124 GLU A CA 1
ATOM 1088 C C . GLU A 1 124 ? 23.110 0.873 -32.750 1.00 91.38 124 GLU A C 1
ATOM 1090 O O . GLU A 1 124 ? 23.326 0.906 -33.960 1.00 91.38 124 GLU A O 1
ATOM 1095 N N . ALA A 1 125 ? 23.565 1.819 -31.922 1.00 91.81 125 ALA A N 1
ATOM 1096 C CA . ALA A 1 125 ? 24.390 2.937 -32.372 1.00 91.81 125 ALA A CA 1
ATOM 1097 C C . ALA A 1 125 ? 25.767 2.473 -32.878 1.00 91.81 125 ALA A C 1
ATOM 1099 O O . ALA A 1 125 ? 26.170 2.869 -33.970 1.00 91.81 125 ALA A O 1
ATOM 1100 N N . GLU A 1 126 ? 26.449 1.595 -32.135 1.00 92.50 126 GLU A N 1
ATOM 1101 C CA . GLU A 1 126 ? 27.724 0.995 -32.559 1.00 92.50 126 GLU A CA 1
ATOM 1102 C C . GLU A 1 126 ? 27.566 0.213 -33.873 1.00 92.50 126 GLU A C 1
ATOM 1104 O O . GLU A 1 126 ? 28.405 0.301 -34.769 1.00 92.50 126 GLU A O 1
ATOM 1109 N N . LEU A 1 127 ? 26.463 -0.525 -34.025 1.00 92.12 127 LEU A N 1
ATOM 1110 C CA . LEU A 1 127 ? 26.181 -1.306 -35.227 1.00 92.12 127 LEU A CA 1
ATOM 1111 C C . LEU A 1 127 ? 25.872 -0.397 -36.427 1.00 92.12 127 LEU A C 1
ATOM 1113 O O . LEU A 1 127 ? 26.378 -0.642 -37.521 1.00 92.12 127 LEU A O 1
ATOM 1117 N N . MET A 1 128 ? 25.117 0.688 -36.231 1.00 91.62 128 MET A N 1
ATOM 1118 C CA . MET A 1 128 ? 24.905 1.700 -37.274 1.00 91.62 128 MET A CA 1
ATOM 1119 C C . MET A 1 128 ? 26.205 2.383 -37.701 1.00 91.62 128 MET A C 1
ATOM 1121 O O . MET A 1 128 ? 26.401 2.631 -38.890 1.00 91.62 128 MET A O 1
ATOM 1125 N N . GLU A 1 129 ? 27.110 2.662 -36.764 1.00 91.19 129 GLU A N 1
ATOM 1126 C CA . GLU A 1 129 ? 28.416 3.236 -37.085 1.00 91.19 129 GLU A CA 1
ATOM 1127 C C . GLU A 1 129 ? 29.254 2.272 -37.938 1.00 91.19 129 GLU A C 1
ATOM 1129 O O . GLU A 1 129 ? 29.797 2.672 -38.970 1.00 91.19 129 GLU A O 1
ATOM 1134 N N . GLN A 1 130 ? 29.275 0.983 -37.585 1.00 91.94 130 GLN A N 1
ATOM 1135 C CA . GLN A 1 130 ? 29.943 -0.050 -38.384 1.00 91.94 130 GLN A CA 1
ATOM 1136 C C . GLN A 1 130 ? 29.340 -0.191 -39.786 1.00 91.94 130 GLN A C 1
ATOM 1138 O O . GLN A 1 130 ? 30.086 -0.294 -40.761 1.00 91.94 130 GLN A O 1
ATOM 1143 N N . ILE A 1 131 ? 28.007 -0.163 -39.908 1.00 92.88 131 ILE A N 1
ATOM 1144 C CA . ILE A 1 131 ? 27.326 -0.190 -41.212 1.00 92.88 131 ILE A CA 1
ATOM 1145 C C . ILE A 1 131 ? 27.756 1.012 -42.050 1.00 92.88 131 ILE A C 1
ATOM 1147 O O . ILE A 1 131 ? 28.146 0.836 -43.200 1.00 92.88 131 ILE A O 1
ATOM 1151 N N . LYS A 1 132 ? 27.757 2.218 -41.475 1.00 93.06 132 LYS A N 1
ATOM 1152 C CA . LYS A 1 132 ? 28.139 3.439 -42.191 1.00 93.06 132 LYS A CA 1
ATOM 1153 C C . LYS A 1 132 ? 29.584 3.383 -42.694 1.00 93.06 132 LYS A C 1
ATOM 1155 O O . LYS A 1 132 ? 29.848 3.725 -43.843 1.00 93.06 132 LYS A O 1
ATOM 1160 N N . ILE A 1 133 ? 30.511 2.907 -41.859 1.00 93.38 133 ILE A N 1
ATOM 1161 C CA . ILE A 1 133 ? 31.914 2.707 -42.251 1.00 93.38 133 ILE A CA 1
ATOM 1162 C C . ILE A 1 133 ? 32.008 1.710 -43.412 1.00 93.38 133 ILE A C 1
ATOM 1164 O O . ILE A 1 133 ? 32.744 1.949 -44.372 1.00 93.38 133 ILE A O 1
ATOM 1168 N N . LYS A 1 134 ? 31.258 0.606 -43.344 1.00 92.25 134 LYS A N 1
ATOM 1169 C CA . LYS A 1 134 ? 31.247 -0.415 -44.394 1.00 92.25 134 LYS A CA 1
ATOM 1170 C C . LYS A 1 134 ? 30.667 0.116 -45.708 1.00 92.25 134 LYS A C 1
ATOM 1172 O O . LYS A 1 134 ? 31.280 -0.082 -46.753 1.00 92.25 134 LYS A O 1
ATOM 1177 N N . GLU A 1 135 ? 29.555 0.844 -45.663 1.00 91.44 135 GLU A N 1
ATOM 1178 C CA . GLU A 1 135 ? 28.967 1.489 -46.843 1.00 91.44 135 GLU A CA 1
ATOM 1179 C C . GLU A 1 135 ? 29.931 2.496 -47.488 1.00 91.44 135 GLU A C 1
ATOM 1181 O O . GLU A 1 135 ? 30.062 2.540 -48.712 1.00 91.44 135 GLU A O 1
ATOM 1186 N N . ASP A 1 136 ? 30.648 3.290 -46.687 1.00 91.81 136 ASP A N 1
ATOM 1187 C CA . ASP A 1 136 ? 31.636 4.242 -47.201 1.00 91.81 136 ASP A CA 1
ATOM 1188 C C . ASP A 1 136 ? 32.841 3.541 -47.850 1.00 91.81 136 ASP A C 1
ATOM 1190 O O . ASP A 1 136 ? 33.394 4.043 -48.836 1.00 91.81 136 ASP A O 1
ATOM 1194 N N . LEU A 1 137 ? 33.249 2.374 -47.338 1.00 89.94 137 LEU A N 1
ATOM 1195 C CA . LEU A 1 137 ? 34.269 1.532 -47.969 1.00 89.94 137 LEU A CA 1
ATOM 1196 C C . LEU A 1 137 ? 33.777 0.964 -49.305 1.00 89.94 137 LEU A C 1
ATOM 1198 O O . LEU A 1 137 ? 34.469 1.130 -50.311 1.00 89.94 137 LEU A O 1
ATOM 1202 N N . GLU A 1 138 ? 32.570 0.398 -49.349 1.00 87.12 138 GLU A N 1
ATOM 1203 C CA . GLU A 1 138 ? 31.967 -0.127 -50.583 1.00 87.12 138 GLU A CA 1
ATOM 1204 C C . GLU A 1 138 ? 31.819 0.971 -51.651 1.00 87.12 138 GLU A C 1
ATOM 1206 O O . GLU A 1 138 ? 32.168 0.771 -52.817 1.00 87.12 138 GLU A O 1
ATOM 1211 N N . ARG A 1 139 ? 31.406 2.187 -51.264 1.00 90.44 139 ARG A N 1
ATOM 1212 C CA . ARG A 1 139 ? 31.357 3.345 -52.175 1.00 90.44 139 ARG A CA 1
ATOM 1213 C C . ARG A 1 139 ? 32.739 3.727 -52.698 1.00 90.44 139 ARG A C 1
ATOM 1215 O O . ARG A 1 139 ? 32.886 4.014 -53.888 1.00 90.44 139 ARG A O 1
ATOM 1222 N N . LYS A 1 140 ? 33.765 3.738 -51.840 1.00 89.88 140 LYS A N 1
ATOM 1223 C CA . LYS A 1 140 ? 35.150 4.023 -52.255 1.00 89.88 140 LYS A CA 1
ATOM 1224 C C . LYS A 1 140 ? 35.675 2.969 -53.229 1.00 89.88 140 LYS A C 1
ATOM 1226 O O . LYS A 1 140 ? 36.352 3.332 -54.192 1.00 89.88 140 LYS A O 1
ATOM 1231 N N . GLU A 1 141 ? 35.368 1.695 -53.011 1.00 84.19 141 GLU A N 1
ATOM 1232 C CA . GLU A 1 141 ? 35.737 0.608 -53.921 1.00 84.19 141 GLU A CA 1
ATOM 1233 C C . GLU A 1 141 ? 35.011 0.721 -55.264 1.00 84.19 141 GLU A C 1
ATOM 1235 O O . GLU A 1 141 ? 35.662 0.704 -56.311 1.00 84.19 141 GLU A O 1
ATOM 1240 N N . ALA A 1 142 ? 33.698 0.966 -55.256 1.00 88.88 142 ALA A N 1
ATOM 1241 C CA . ALA A 1 142 ? 32.919 1.185 -56.473 1.00 88.88 142 ALA A CA 1
ATOM 1242 C C . ALA A 1 142 ? 33.456 2.369 -57.300 1.00 88.88 142 ALA A C 1
ATOM 1244 O O . ALA A 1 142 ? 33.600 2.269 -58.522 1.00 88.88 142 ALA A O 1
ATOM 1245 N N . LEU A 1 143 ? 33.833 3.471 -56.641 1.00 88.19 143 LEU A N 1
ATOM 1246 C CA . LEU A 1 143 ? 34.457 4.626 -57.294 1.00 88.19 143 LEU A CA 1
ATOM 1247 C C . LEU A 1 143 ? 35.831 4.294 -57.889 1.00 88.19 143 LEU A C 1
ATOM 1249 O O . LEU A 1 143 ? 36.141 4.755 -58.989 1.00 88.19 143 LEU A O 1
ATOM 1253 N N . LYS A 1 144 ? 36.664 3.503 -57.200 1.00 86.25 144 LYS A N 1
ATOM 1254 C CA . LYS A 1 144 ? 37.958 3.047 -57.738 1.00 86.25 144 LYS A CA 1
ATOM 1255 C C . LYS A 1 144 ? 37.766 2.184 -58.984 1.00 86.25 144 LYS A C 1
ATOM 1257 O O . LYS A 1 144 ? 38.432 2.433 -59.986 1.00 86.25 144 LYS A O 1
ATOM 1262 N N . ILE A 1 145 ? 36.824 1.241 -58.950 1.00 86.38 145 ILE A N 1
ATOM 1263 C CA . ILE A 1 145 ? 36.493 0.384 -60.098 1.00 86.38 145 ILE A CA 1
ATOM 1264 C C . ILE A 1 145 ? 35.996 1.235 -61.271 1.00 86.38 145 ILE A C 1
ATOM 1266 O O . ILE A 1 145 ? 36.447 1.056 -62.400 1.00 86.38 145 ILE A O 1
ATOM 1270 N N . GLN A 1 146 ? 35.112 2.205 -61.021 1.00 85.81 146 GLN A N 1
ATOM 1271 C CA . GLN A 1 146 ? 34.613 3.093 -62.070 1.00 85.81 146 GLN A CA 1
ATOM 1272 C C . GLN A 1 146 ? 35.729 3.956 -62.678 1.00 85.81 146 GLN A C 1
ATOM 1274 O O . GLN A 1 146 ? 35.785 4.116 -63.897 1.00 85.81 146 GLN A O 1
ATOM 1279 N N . LYS A 1 147 ? 36.636 4.497 -61.853 1.00 87.50 147 LYS A N 1
ATOM 1280 C CA . LYS A 1 147 ? 37.809 5.241 -62.337 1.00 87.50 147 LYS A CA 1
ATOM 1281 C C . LYS A 1 147 ? 38.726 4.357 -63.180 1.00 87.50 147 LYS A C 1
ATOM 1283 O O . LYS A 1 147 ? 39.167 4.803 -64.233 1.00 87.50 147 LYS A O 1
ATOM 1288 N N . HIS A 1 148 ? 38.975 3.120 -62.751 1.00 82.88 148 HIS A N 1
ATOM 1289 C CA . HIS A 1 148 ? 39.790 2.168 -63.505 1.00 82.88 148 HIS A CA 1
ATOM 1290 C C . HIS A 1 148 ? 39.184 1.873 -64.882 1.00 82.88 148 HIS A C 1
ATOM 1292 O O . HIS A 1 148 ? 39.870 2.017 -65.888 1.00 82.88 148 HIS A O 1
ATOM 1298 N N . LYS A 1 149 ? 37.877 1.586 -64.939 1.00 82.75 149 LYS A N 1
ATOM 1299 C CA . LYS A 1 149 ? 37.154 1.367 -66.203 1.00 82.75 149 LYS A CA 1
ATOM 1300 C C . LYS A 1 149 ? 37.239 2.572 -67.144 1.00 82.75 149 LYS A C 1
ATOM 1302 O O . LYS A 1 149 ? 37.531 2.402 -68.320 1.00 82.75 149 LYS A O 1
ATOM 1307 N N . LYS A 1 150 ? 37.056 3.796 -66.631 1.00 82.44 150 LYS A N 1
ATOM 1308 C CA . LYS A 1 150 ? 37.195 5.022 -67.442 1.00 82.44 150 LYS A CA 1
ATOM 1309 C C . LYS A 1 150 ? 38.612 5.194 -67.999 1.00 82.44 150 LYS A C 1
ATOM 1311 O O . LYS A 1 150 ? 38.766 5.544 -69.162 1.00 82.44 150 LYS A O 1
ATOM 1316 N N . MET A 1 151 ? 39.643 4.916 -67.197 1.00 79.94 151 MET A N 1
ATOM 1317 C CA . MET A 1 151 ? 41.034 4.976 -67.664 1.00 79.94 151 MET A CA 1
ATOM 1318 C C . MET A 1 151 ? 41.331 3.926 -68.744 1.00 79.94 151 MET A C 1
ATOM 1320 O O . MET A 1 151 ? 42.041 4.231 -69.702 1.00 79.94 151 MET A O 1
ATOM 1324 N N . GLU A 1 152 ? 40.782 2.715 -68.624 1.00 75.56 152 GLU A N 1
ATOM 1325 C CA . GLU A 1 152 ? 40.892 1.676 -69.657 1.00 75.56 152 GLU A CA 1
ATOM 1326 C C . GLU A 1 152 ? 40.175 2.079 -70.950 1.00 75.56 152 GLU A C 1
ATOM 1328 O O . GLU A 1 152 ? 40.760 1.980 -72.028 1.00 75.56 152 GLU A O 1
ATOM 1333 N N . GLU A 1 153 ? 38.947 2.594 -70.857 1.00 77.25 153 GLU A N 1
ATOM 1334 C CA . GLU A 1 153 ? 38.193 3.098 -72.009 1.00 77.25 153 GLU A CA 1
ATOM 1335 C C . GLU A 1 153 ? 38.931 4.237 -72.723 1.00 77.25 153 GLU A C 1
ATOM 1337 O O . GLU A 1 153 ? 39.051 4.226 -73.950 1.00 77.25 153 GLU A O 1
ATOM 1342 N N . ASP A 1 154 ? 39.483 5.194 -71.975 1.00 80.25 154 ASP A N 1
ATOM 1343 C CA . ASP A 1 154 ? 40.258 6.301 -72.537 1.00 80.25 154 ASP A CA 1
ATOM 1344 C C . ASP A 1 154 ? 41.568 5.816 -73.175 1.00 80.25 154 ASP A C 1
ATOM 1346 O O . ASP A 1 154 ? 41.979 6.325 -74.223 1.00 80.25 154 ASP A O 1
ATOM 1350 N N . ALA A 1 155 ? 42.225 4.807 -72.596 1.00 80.38 155 ALA A N 1
ATOM 1351 C CA . ALA A 1 155 ? 43.406 4.184 -73.190 1.00 80.38 155 ALA A CA 1
ATOM 1352 C C . ALA A 1 155 ? 43.067 3.451 -74.498 1.00 80.38 155 ALA A C 1
ATOM 1354 O O . ALA A 1 155 ? 43.828 3.535 -75.467 1.00 80.38 155 ALA A O 1
ATOM 1355 N N . ILE A 1 156 ? 41.919 2.769 -74.556 1.00 79.88 156 ILE A N 1
ATOM 1356 C CA . ILE A 1 156 ? 41.419 2.109 -75.767 1.00 79.88 156 ILE A CA 1
ATOM 1357 C C . ILE A 1 156 ? 41.075 3.150 -76.838 1.00 79.88 156 ILE A C 1
ATOM 1359 O O . ILE A 1 156 ? 41.523 3.004 -77.976 1.00 79.88 156 ILE A O 1
ATOM 1363 N N . LYS A 1 157 ? 40.372 4.236 -76.485 1.00 80.69 157 LYS A N 1
ATOM 1364 C CA . LY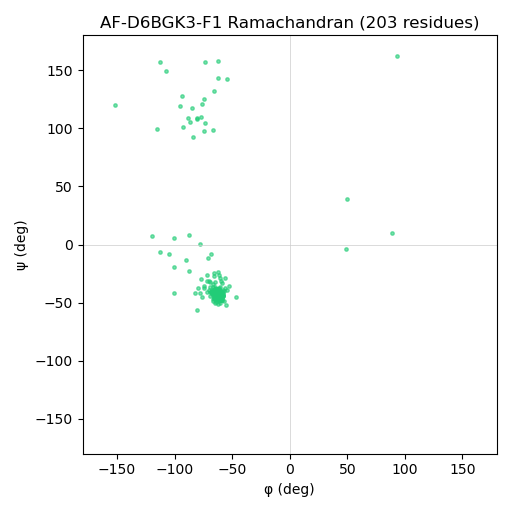S A 1 157 ? 40.068 5.345 -77.409 1.00 80.69 157 LYS A CA 1
ATOM 1365 C C . LYS A 1 157 ? 41.335 5.983 -77.968 1.00 80.69 157 LYS A C 1
ATOM 1367 O O . LYS A 1 157 ? 41.472 6.090 -79.180 1.00 80.69 157 LYS A O 1
ATOM 1372 N N . LYS A 1 158 ? 42.321 6.298 -77.121 1.00 79.75 158 LYS A N 1
ATOM 1373 C CA . LYS A 1 158 ? 43.616 6.840 -77.576 1.00 79.75 158 LYS A CA 1
ATOM 1374 C C . LYS A 1 158 ? 44.346 5.889 -78.526 1.00 79.75 158 LYS A C 1
ATOM 1376 O O . LYS A 1 158 ? 44.940 6.340 -79.506 1.00 79.75 158 LYS A O 1
ATOM 1381 N N . LYS A 1 159 ? 44.312 4.576 -78.265 1.00 77.56 159 LYS A N 1
ATOM 1382 C CA . LYS A 1 159 ? 44.878 3.567 -79.179 1.00 77.56 159 LYS A CA 1
ATOM 1383 C C . LYS A 1 159 ? 44.121 3.525 -80.511 1.00 77.56 159 LYS A C 1
ATOM 1385 O O . LYS A 1 159 ? 44.769 3.476 -81.556 1.00 77.56 159 LYS A O 1
ATOM 1390 N N . ALA A 1 160 ? 42.790 3.587 -80.488 1.00 76.81 160 ALA A N 1
ATOM 1391 C CA . ALA A 1 160 ? 41.955 3.616 -81.688 1.00 76.81 160 ALA A CA 1
ATOM 1392 C C . ALA A 1 160 ? 42.198 4.881 -82.532 1.00 76.81 160 ALA A C 1
ATOM 1394 O O . ALA A 1 160 ? 42.458 4.773 -83.731 1.00 76.81 160 ALA A O 1
ATOM 1395 N N . ASP A 1 161 ? 42.230 6.058 -81.904 1.00 78.00 161 ASP A N 1
ATOM 1396 C CA . ASP A 1 161 ? 42.500 7.341 -82.563 1.00 78.00 161 ASP A CA 1
ATOM 1397 C C . ASP A 1 161 ? 43.895 7.367 -83.198 1.00 78.00 161 ASP A C 1
ATOM 1399 O O . ASP A 1 161 ? 44.074 7.814 -84.335 1.00 78.00 161 ASP A O 1
ATOM 1403 N N . ASN A 1 162 ? 44.904 6.851 -82.487 1.00 78.25 162 ASN A N 1
ATOM 1404 C CA . ASN A 1 162 ? 46.257 6.718 -83.024 1.00 78.25 162 ASN A CA 1
ATOM 1405 C C . ASN A 1 162 ? 46.296 5.769 -84.226 1.00 78.25 162 ASN A C 1
ATOM 1407 O O . ASN A 1 162 ? 46.952 6.074 -85.224 1.00 78.25 162 ASN A O 1
ATOM 1411 N N . PHE A 1 163 ? 45.563 4.654 -84.175 1.00 75.94 163 PHE A N 1
ATOM 1412 C CA . PHE A 1 163 ? 45.458 3.728 -85.299 1.00 75.94 163 PHE A CA 1
ATOM 1413 C C . PHE A 1 163 ? 44.785 4.381 -86.516 1.00 75.94 163 PHE A C 1
ATOM 1415 O O . PHE A 1 163 ? 45.248 4.223 -87.649 1.00 75.94 163 PHE A O 1
ATOM 1422 N N . GLU A 1 164 ? 43.735 5.178 -86.304 1.00 73.31 164 GLU A N 1
ATOM 1423 C CA . GLU A 1 164 ? 43.046 5.895 -87.377 1.00 73.31 164 GLU A CA 1
ATOM 1424 C C . GLU A 1 164 ? 43.931 6.984 -88.005 1.00 73.31 164 GLU A C 1
ATOM 1426 O O . GLU A 1 164 ? 44.018 7.079 -89.235 1.00 73.31 164 GLU A O 1
ATOM 1431 N N . LYS A 1 165 ? 44.661 7.753 -87.186 1.00 73.50 165 LYS A N 1
ATOM 1432 C CA . LYS A 1 165 ? 45.662 8.727 -87.656 1.00 73.50 165 LYS A CA 1
ATOM 1433 C C . LYS A 1 165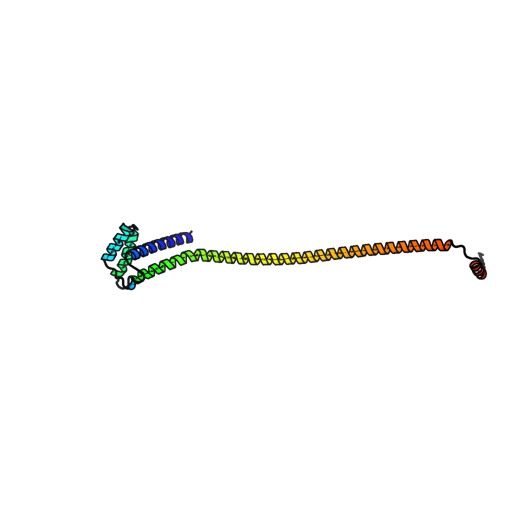 ? 46.762 8.046 -88.470 1.00 73.50 165 LYS A C 1
ATOM 1435 O O . LYS A 1 165 ? 47.098 8.510 -89.559 1.00 73.50 165 LYS A O 1
ATOM 1440 N N . MET A 1 166 ? 47.266 6.900 -88.014 1.00 69.81 166 MET A N 1
ATOM 1441 C CA . MET A 1 166 ? 48.278 6.128 -88.741 1.00 69.81 166 MET A CA 1
ATOM 1442 C C . MET A 1 166 ? 47.742 5.602 -90.085 1.00 69.81 166 MET A C 1
ATOM 1444 O O . MET A 1 166 ? 48.442 5.639 -91.101 1.00 69.81 166 MET A O 1
ATOM 1448 N N . LYS A 1 167 ? 46.471 5.175 -90.129 1.00 67.94 167 LYS A N 1
ATOM 1449 C CA . LYS A 1 167 ? 45.781 4.745 -91.356 1.00 67.94 167 LYS A CA 1
ATOM 1450 C C . LYS A 1 167 ? 45.576 5.903 -92.339 1.00 67.94 167 LYS A C 1
ATOM 1452 O O . LYS A 1 167 ? 45.778 5.713 -93.541 1.00 67.94 167 LYS A O 1
ATOM 1457 N N . LYS A 1 168 ? 45.220 7.100 -91.857 1.00 68.69 168 LYS A N 1
ATOM 1458 C CA . LYS A 1 168 ? 45.118 8.330 -92.668 1.00 68.69 168 LYS A CA 1
ATOM 1459 C C . LYS A 1 168 ? 46.481 8.740 -93.231 1.00 68.69 168 LYS A C 1
ATOM 1461 O O . LYS A 1 168 ? 46.580 8.955 -94.436 1.00 68.69 168 LYS A O 1
ATOM 1466 N N . ASN A 1 169 ? 47.538 8.709 -92.419 1.00 64.19 169 ASN A N 1
ATOM 1467 C CA . ASN A 1 169 ? 48.904 9.004 -92.867 1.00 64.19 169 ASN A CA 1
ATOM 1468 C C . ASN A 1 169 ? 49.397 8.007 -93.930 1.00 64.19 169 ASN A C 1
ATOM 1470 O O . ASN A 1 169 ? 49.931 8.421 -94.958 1.00 64.19 169 ASN A O 1
ATOM 1474 N N . LYS A 1 170 ? 49.134 6.700 -93.766 1.00 59.62 170 LYS A N 1
ATOM 1475 C CA . LYS A 1 170 ? 49.429 5.688 -94.803 1.00 59.62 170 LYS A CA 1
ATOM 1476 C C . LYS A 1 170 ? 48.654 5.924 -96.108 1.00 59.62 170 LYS A C 1
ATOM 1478 O O . LYS A 1 170 ? 49.197 5.711 -97.191 1.00 59.62 170 LYS A O 1
ATOM 1483 N N . ARG A 1 171 ? 47.395 6.372 -96.038 1.00 60.31 171 ARG A N 1
ATOM 1484 C CA . ARG A 1 171 ? 46.589 6.722 -97.226 1.00 60.31 171 ARG A CA 1
ATOM 1485 C C . ARG A 1 171 ? 47.085 7.998 -97.914 1.00 60.31 171 ARG A C 1
ATOM 1487 O O . ARG A 1 171 ? 47.122 8.029 -99.141 1.00 60.31 171 ARG A O 1
ATOM 1494 N N . ALA A 1 172 ? 47.494 9.010 -97.150 1.00 59.50 172 ALA A N 1
ATOM 1495 C CA . ALA A 1 172 ? 48.072 10.248 -97.675 1.00 59.50 172 ALA A CA 1
ATOM 1496 C C . ALA A 1 172 ? 49.430 10.003 -98.356 1.00 59.50 172 ALA A C 1
ATOM 1498 O O . ALA A 1 172 ? 49.654 10.485 -99.462 1.00 59.50 172 ALA A O 1
ATOM 1499 N N . SER A 1 173 ? 50.285 9.163 -97.761 1.00 56.78 173 SER A N 1
ATOM 1500 C CA . SER A 1 173 ? 51.540 8.701 -98.375 1.00 56.78 173 SER A CA 1
ATOM 1501 C C . SER A 1 173 ? 51.302 7.985 -99.713 1.00 56.78 173 SER A C 1
ATOM 1503 O O . SER A 1 173 ? 51.968 8.289 -100.699 1.00 56.78 173 SER A O 1
ATOM 1505 N N . ARG A 1 174 ? 50.289 7.107 -99.803 1.00 56.75 174 ARG A N 1
ATOM 1506 C CA . ARG A 1 174 ? 49.909 6.456 -101.073 1.00 56.75 174 ARG A CA 1
ATOM 1507 C C . ARG A 1 174 ? 49.356 7.417 -102.134 1.00 56.75 174 ARG A C 1
ATOM 1509 O O . ARG A 1 174 ? 49.452 7.093 -103.313 1.00 56.75 174 ARG A O 1
ATOM 1516 N N . ARG A 1 175 ? 48.756 8.549 -101.743 1.00 56.06 175 ARG A N 1
ATOM 1517 C CA . ARG A 1 175 ? 48.273 9.580 -102.682 1.00 56.06 175 ARG A CA 1
ATOM 1518 C C . ARG A 1 175 ? 49.411 10.455 -103.209 1.00 56.06 175 ARG A C 1
ATOM 1520 O O . ARG A 1 175 ? 49.461 10.651 -104.414 1.00 56.06 175 ARG A O 1
ATOM 1527 N N . LYS A 1 176 ? 50.360 10.862 -102.355 1.00 52.75 176 LYS A N 1
ATOM 1528 C CA . LYS A 1 176 ? 51.574 11.581 -102.790 1.00 52.75 176 LYS A CA 1
ATOM 1529 C C . LYS A 1 176 ? 52.412 10.781 -103.792 1.00 52.75 176 LYS A C 1
ATOM 1531 O O . LYS A 1 176 ? 52.971 11.353 -104.708 1.00 52.75 176 LYS A O 1
ATOM 1536 N N . ASN A 1 177 ? 52.433 9.453 -103.675 1.00 51.16 177 ASN A N 1
ATOM 1537 C CA . ASN A 1 177 ? 53.163 8.589 -104.611 1.00 51.16 177 ASN A CA 1
ATOM 1538 C C . ASN A 1 177 ? 52.447 8.361 -105.964 1.00 51.16 177 ASN A C 1
ATOM 1540 O O . ASN A 1 177 ? 52.934 7.588 -106.784 1.00 51.16 177 ASN A O 1
ATOM 1544 N N . LYS A 1 178 ? 51.261 8.955 -106.179 1.00 50.06 178 LYS A N 1
ATOM 1545 C CA . LYS A 1 178 ? 50.479 8.856 -107.427 1.00 50.06 178 LYS A CA 1
ATOM 1546 C C . LYS A 1 178 ? 50.381 10.176 -108.202 1.00 50.06 178 LYS A C 1
ATOM 1548 O O . LYS A 1 178 ? 49.864 10.155 -109.317 1.00 50.06 178 LYS A O 1
ATOM 1553 N N . GLU A 1 179 ? 50.860 11.290 -107.652 1.00 52.34 179 GLU A N 1
ATOM 1554 C CA . GLU A 1 179 ? 51.061 12.522 -108.418 1.00 52.34 179 GLU A CA 1
ATOM 1555 C C . GLU A 1 179 ? 52.319 12.357 -109.276 1.00 52.34 179 GLU A C 1
ATOM 1557 O O . GLU A 1 179 ? 53.396 12.053 -108.765 1.00 52.34 179 GLU A O 1
ATOM 1562 N N . LYS A 1 180 ? 52.168 12.480 -110.599 1.00 50.44 180 LYS A N 1
ATOM 1563 C CA . LYS A 1 180 ? 53.316 12.533 -111.508 1.00 50.44 180 LYS A CA 1
ATOM 1564 C C . LYS A 1 180 ? 54.089 13.828 -111.217 1.00 50.44 180 LYS A C 1
ATOM 1566 O O . LYS A 1 180 ? 53.439 14.872 -111.155 1.00 50.44 180 LYS A O 1
ATOM 1571 N N . PRO A 1 181 ? 55.422 13.783 -111.058 1.00 50.94 181 PRO A N 1
ATOM 1572 C CA . PRO A 1 181 ? 56.214 14.995 -110.882 1.00 50.94 181 PRO A CA 1
ATOM 1573 C C . PRO A 1 181 ? 56.102 15.880 -112.132 1.00 50.94 181 PRO A C 1
ATOM 1575 O O . PRO A 1 181 ? 55.999 15.371 -113.252 1.00 50.94 181 PRO A O 1
ATOM 1578 N N . SER A 1 182 ? 56.077 17.196 -111.929 1.00 59.00 182 SER A N 1
ATOM 1579 C CA . SER A 1 182 ? 56.014 18.191 -113.010 1.00 59.00 182 SER A CA 1
ATOM 1580 C C . SER A 1 182 ? 57.363 18.314 -113.738 1.00 59.00 182 SER A C 1
ATOM 1582 O O . SER A 1 182 ? 58.410 17.975 -113.183 1.00 59.00 182 SER A O 1
ATOM 1584 N N . GLU A 1 183 ? 57.352 18.787 -114.990 1.00 53.50 183 GLU A N 1
ATOM 1585 C CA . GLU A 1 183 ? 58.551 18.915 -115.843 1.00 53.50 183 GLU A CA 1
ATOM 1586 C C . GLU A 1 183 ? 59.673 19.772 -115.216 1.00 53.50 183 GLU A C 1
ATOM 1588 O O . GLU A 1 183 ? 60.851 19.485 -115.437 1.00 53.50 183 GLU A O 1
ATOM 1593 N N . GLU A 1 184 ? 59.339 20.743 -114.357 1.00 55.84 184 GLU A N 1
ATOM 1594 C CA . GLU A 1 184 ? 60.318 21.561 -113.617 1.00 55.84 184 GLU A CA 1
ATOM 1595 C C . GLU A 1 184 ? 61.050 20.785 -112.500 1.00 55.84 184 GLU A C 1
ATOM 1597 O O . GLU A 1 184 ? 62.229 21.036 -112.235 1.00 55.84 184 GLU A O 1
ATOM 1602 N N . GLU A 1 185 ? 60.413 19.794 -111.863 1.00 58.22 185 GLU A N 1
ATOM 1603 C CA . GLU A 1 185 ? 61.057 18.970 -110.822 1.00 58.22 185 GLU A CA 1
ATOM 1604 C C . GLU A 1 185 ? 62.011 17.918 -111.411 1.00 58.22 185 GLU A C 1
ATOM 1606 O O . GLU A 1 185 ? 63.021 17.571 -110.789 1.00 58.22 185 GLU A O 1
ATOM 1611 N N . LEU A 1 186 ? 61.739 17.435 -112.629 1.00 58.19 186 LEU A N 1
ATOM 1612 C CA . LEU A 1 186 ? 62.602 16.477 -113.331 1.00 58.19 186 LEU A CA 1
ATOM 1613 C C . LEU A 1 186 ? 63.938 17.100 -113.765 1.00 58.19 186 LEU A C 1
ATOM 1615 O O . LEU A 1 186 ? 64.977 16.442 -113.659 1.00 58.19 186 LEU A O 1
ATOM 1619 N N . GLN A 1 187 ? 63.946 18.370 -114.185 1.00 57.12 187 GLN A N 1
ATOM 1620 C CA . GLN A 1 187 ? 65.187 19.074 -114.535 1.00 57.12 187 GLN A CA 1
ATOM 1621 C C . GLN A 1 187 ? 66.083 19.315 -113.310 1.00 57.12 187 GLN A C 1
ATOM 1623 O O . GLN A 1 187 ? 67.296 19.106 -113.381 1.00 57.12 187 GLN A O 1
ATOM 1628 N N . ASN A 1 188 ? 65.495 19.656 -112.159 1.00 60.09 188 ASN A N 1
ATOM 1629 C CA . ASN A 1 188 ? 66.245 19.851 -110.914 1.00 60.09 188 ASN A CA 1
ATOM 1630 C C . ASN A 1 188 ? 66.814 18.547 -110.330 1.00 60.09 188 ASN A C 1
ATOM 1632 O O . ASN A 1 188 ? 67.885 18.568 -109.720 1.00 60.09 188 ASN A O 1
ATOM 1636 N N . MET A 1 189 ? 66.144 17.405 -110.530 1.00 59.28 189 MET A N 1
ATOM 1637 C CA . MET A 1 189 ? 66.701 16.101 -110.150 1.00 59.28 189 MET A CA 1
ATOM 1638 C C . MET A 1 189 ? 67.852 15.673 -111.067 1.00 59.28 189 MET A C 1
ATOM 1640 O O . MET A 1 189 ? 68.866 15.199 -110.559 1.00 59.28 189 MET A O 1
ATOM 1644 N N . MET A 1 190 ? 67.754 15.882 -112.387 1.00 53.47 190 MET A N 1
ATOM 1645 C CA . MET A 1 190 ? 68.839 15.533 -113.320 1.00 53.47 190 MET A CA 1
ATOM 1646 C C . MET A 1 190 ? 70.083 16.420 -113.169 1.00 53.47 190 MET A C 1
ATOM 1648 O O . MET A 1 190 ? 71.196 15.920 -113.309 1.00 53.47 190 MET A O 1
ATOM 1652 N N . GLY A 1 191 ? 69.929 17.698 -112.803 1.00 55.12 191 GLY A N 1
ATOM 1653 C CA . GLY A 1 191 ? 71.056 18.614 -112.572 1.00 55.12 191 GLY A CA 1
ATOM 1654 C C . GLY A 1 191 ? 71.924 18.293 -111.345 1.00 55.12 191 GLY A C 1
ATOM 1655 O O . GLY A 1 191 ? 72.977 18.903 -111.168 1.00 55.12 191 GLY A O 1
ATOM 1656 N N . LYS A 1 192 ? 71.510 17.342 -110.492 1.00 52.50 192 LYS A N 1
ATOM 1657 C CA . LYS A 1 192 ? 72.175 17.012 -109.217 1.00 52.50 192 LYS A CA 1
ATOM 1658 C C . LYS A 1 192 ? 72.681 15.568 -109.109 1.00 52.50 192 LYS A C 1
ATOM 1660 O O . LYS A 1 192 ? 73.139 15.172 -108.038 1.00 52.50 192 LYS A O 1
ATOM 1665 N N . VAL A 1 193 ? 72.627 14.783 -110.189 1.00 51.12 193 VAL A N 1
ATOM 1666 C CA . VAL A 1 193 ? 73.161 13.410 -110.208 1.00 51.12 193 VAL A CA 1
ATOM 1667 C C . VAL A 1 193 ? 74.662 13.441 -110.500 1.00 51.12 193 VAL A C 1
ATOM 1669 O O . VAL A 1 193 ? 75.096 13.404 -111.648 1.00 51.12 193 VAL A O 1
ATOM 1672 N N . THR A 1 194 ? 75.485 13.480 -109.454 1.00 48.22 194 THR A N 1
ATOM 1673 C CA . THR A 1 194 ? 76.901 13.111 -109.552 1.00 48.22 194 THR A CA 1
ATOM 1674 C C . THR A 1 194 ? 77.021 11.588 -109.497 1.00 48.22 194 THR A C 1
ATOM 1676 O O . THR A 1 194 ? 76.798 10.960 -108.464 1.00 48.22 194 THR A O 1
ATOM 1679 N N . LEU A 1 195 ? 77.367 10.972 -110.629 1.00 48.81 195 LEU A N 1
ATOM 1680 C CA . LEU A 1 195 ? 77.698 9.548 -110.701 1.00 48.81 195 LEU A CA 1
ATOM 1681 C C . LEU A 1 195 ? 78.998 9.289 -109.922 1.00 48.81 195 LEU A C 1
ATOM 1683 O O . LEU A 1 195 ? 80.094 9.504 -110.438 1.00 48.81 195 LEU A O 1
ATOM 1687 N N . GLN A 1 196 ? 78.896 8.813 -108.679 1.00 45.25 196 GLN A N 1
ATOM 1688 C CA . GLN A 1 196 ? 80.036 8.205 -107.996 1.00 45.25 196 GLN A CA 1
ATOM 1689 C C . GLN A 1 196 ? 80.293 6.826 -108.607 1.00 45.25 196 GLN A C 1
ATOM 1691 O O . GLN A 1 196 ? 79.562 5.866 -108.374 1.00 45.25 196 GLN A O 1
ATOM 1696 N N . LYS A 1 197 ? 81.339 6.740 -109.428 1.00 46.09 197 LYS A N 1
ATOM 1697 C CA . LYS A 1 197 ? 81.842 5.489 -109.992 1.00 46.09 197 LYS A CA 1
ATOM 1698 C C . LYS A 1 197 ? 82.591 4.729 -108.893 1.00 46.09 197 LYS A C 1
ATOM 1700 O O . LYS A 1 197 ? 83.751 5.021 -108.620 1.00 46.09 197 LYS A O 1
ATOM 1705 N N . THR A 1 198 ? 81.937 3.773 -108.240 1.00 44.41 198 THR A N 1
ATOM 1706 C CA . THR A 1 198 ? 82.606 2.835 -107.329 1.00 44.41 198 THR A CA 1
ATOM 1707 C C . THR A 1 198 ? 83.325 1.783 -108.173 1.00 44.41 198 THR A C 1
ATOM 1709 O O . THR A 1 198 ? 82.684 0.977 -108.843 1.00 44.41 198 THR A O 1
ATOM 1712 N N . VAL A 1 199 ? 84.659 1.818 -108.200 1.00 47.19 199 VAL A N 1
ATOM 1713 C CA . VAL A 1 199 ? 85.481 0.769 -108.819 1.00 47.19 199 VAL A CA 1
ATOM 1714 C C . VAL A 1 199 ? 85.759 -0.289 -107.755 1.00 47.19 199 VAL A C 1
ATOM 1716 O O . VAL A 1 199 ? 86.505 -0.044 -106.8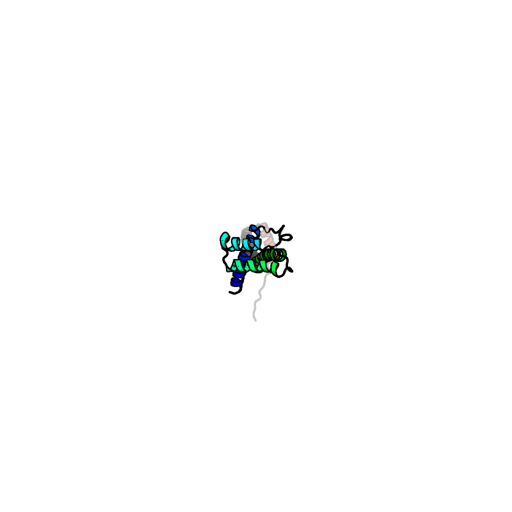13 1.00 47.19 199 VAL A O 1
ATOM 1719 N N . THR A 1 200 ? 85.144 -1.461 -107.889 1.00 43.53 200 THR A N 1
ATOM 1720 C CA . THR A 1 200 ? 85.500 -2.667 -107.138 1.00 43.53 200 THR A CA 1
ATOM 1721 C C . THR A 1 200 ? 86.709 -3.319 -107.803 1.00 43.53 200 THR A C 1
ATOM 1723 O O . THR A 1 200 ? 86.597 -3.885 -108.887 1.00 43.53 200 THR A O 1
ATOM 1726 N N . ILE A 1 201 ? 87.877 -3.237 -107.163 1.00 46.69 201 ILE A N 1
ATOM 1727 C CA . ILE A 1 201 ? 89.020 -4.090 -107.502 1.00 46.69 201 ILE A CA 1
ATOM 1728 C C . ILE A 1 201 ? 88.935 -5.312 -106.593 1.00 46.69 201 ILE A C 1
ATOM 1730 O O . ILE A 1 201 ? 89.276 -5.251 -105.417 1.00 46.69 201 ILE A O 1
ATOM 1734 N N . SER A 1 202 ? 88.444 -6.413 -107.147 1.00 43.66 202 SER A N 1
ATOM 1735 C CA . SER A 1 202 ? 88.700 -7.753 -106.633 1.00 43.66 202 SER A CA 1
ATOM 1736 C C . SER A 1 202 ? 89.879 -8.335 -107.404 1.00 43.66 202 SER A C 1
ATOM 1738 O O . SER A 1 202 ? 89.771 -8.507 -108.621 1.00 43.66 202 SER A O 1
ATOM 1740 N N . LYS A 1 203 ? 90.969 -8.665 -106.710 1.00 43.59 203 LYS A N 1
ATOM 1741 C CA . LYS A 1 203 ? 91.825 -9.790 -107.089 1.00 43.59 203 LYS A CA 1
ATOM 1742 C C . LYS A 1 203 ? 92.513 -10.364 -105.856 1.00 43.59 203 LYS A C 1
ATOM 1744 O O . LYS A 1 203 ? 93.185 -9.647 -105.122 1.00 43.59 203 LYS A O 1
ATOM 1749 N N . GLU A 1 204 ? 92.212 -11.638 -105.654 1.00 41.41 204 GLU A N 1
ATOM 1750 C CA . GLU A 1 204 ? 92.949 -12.614 -104.866 1.00 41.41 204 GLU A CA 1
ATOM 1751 C C . GLU A 1 204 ? 94.351 -12.828 -105.475 1.00 41.41 204 GLU A C 1
ATOM 1753 O O . GLU A 1 204 ? 94.539 -12.578 -106.673 1.00 41.41 204 GLU A O 1
ATOM 1758 N N . ASP A 1 205 ? 95.253 -13.309 -104.610 1.00 38.50 205 ASP A N 1
ATOM 1759 C CA . ASP A 1 205 ? 96.677 -13.681 -104.760 1.00 38.50 205 ASP A CA 1
ATOM 1760 C C . ASP A 1 205 ? 97.739 -12.566 -104.683 1.00 38.50 205 ASP A C 1
ATOM 1762 O O . ASP A 1 205 ? 97.951 -11.812 -105.662 1.00 38.50 205 ASP A O 1
#

Secondary structure (DSSP, 8-state):
-HHHHHHHHHHHHHHHHHHHHHHHHHTT--TTTGGGPPP-HHHHHHHHHIIIIIS---HHHHHHHHHHHHHHHHHSSS-HHHHHHHHHHHHHHHHHHHHHHHHHHHHHHHHHHHHHHHHHHHHHHHHHHHHHHHHHHHHHHHHHHHHHHHHHHHHHHHHHHHHHHHHHHHHHHHHHTTSPPPHHHHHHHHTT-------------

Foldseek 3Di:
DVVVVVLVVLVVLLVLLVVLLVLCVVLVCDLVCLQVDDDDPVSLVVSLCCVCPVVVVDDVSNVVSSVLSCCCVVVVPDRPSVVSVVSVVSSVVSVCVNPVVVVVVVVVVVVVVVVVVVVVVVVVVVVVVVVVVVVVVVVVVVVVVVVVVVVVVVVVVVVVVVVVVVVVVVVVVVVVVPDDDDPVVVVVVVVPDDDPDDDDDDDDD